Protein AF-F6SEX1-F1 (afdb_monomer)

Radius of gyration: 30.94 Å; Cα contacts (8 Å, |Δi|>4): 159; chains: 1; bounding box: 51×68×97 Å

InterPro domains:
  IPR000727 Target SNARE coiled-coil homology domain [PS50192] (192-226)
  IPR006011 Syntaxin, N-terminal domain [PF00804] (28-180)
  IPR006011 Syntaxin, N-terminal domain [SM00503] (25-146)
  IPR006011 Syntaxin, N-terminal domain [cd00179] (30-181)
  IPR010989 SNARE [SSF47661] (28-226)
  IPR045242 Syntaxin [PTHR19957] (27-227)

pLDDT: mean 70.26, std 25.17, range [27.08, 98.56]

Foldseek 3Di:
DDDPVVVVVVVVVPDDDPPPPPPPVVPDDCPVVVVLLVLLVVLLVVLLVLLVVLLVLLVQQLVDLDHDVVSVVVNVVSLVSNLVSLVVSLVSLVVLVVVLVVCVVVVPPDPVSVVSVVSSLVSLVSSVVSLVSSLVSLVVSLVSLLVLLQVLCVQQVHHADSVRSVVVLVVVDLCSSVPPGDPPDPSNVSSSVSNSVSSVVNVVSVVSSVSSVVVVVVSVVVNVVPPPDDDPPDDDDDDDDDDDDDDDDDPDDFDFDQDQDQDFDFDDDPDDDPDPDGDGDGDGDGDGDGDDPDDDDDPDDDDDDDDDDDDDDDDDDDDDDDDD

Nearest PDB structures (foldseek):
  4jeu-assembly1_B  TM=9.647E-01  e=6.524E-24  Rattus norvegicus
  7udc-assembly1_B  TM=7.011E-01  e=2.549E-15  Rattus norvegicus
  7udb-assembly1_B  TM=7.036E-01  e=9.695E-15  Rattus norvegicus
  1ez3-assembly1_A  TM=9.743E-01  e=1.008E-10  Rattus norvegicus
  1s94-assembly2_B  TM=9.774E-01  e=2.005E-08  Doryteuthis pealeii

Structure (mmCIF, N/CA/C/O backbone):
data_AF-F6SEX1-F1
#
_entry.id   AF-F6SEX1-F1
#
loop_
_atom_site.group_PDB
_atom_site.id
_atom_site.type_symbol
_atom_site.label_atom_id
_atom_site.label_alt_id
_atom_site.label_comp_id
_atom_site.label_asym_id
_atom_site.label_entity_id
_atom_site.label_seq_id
_atom_site.pdbx_PDB_ins_code
_atom_site.Cartn_x
_atom_site.Cartn_y
_atom_site.Cartn_z
_atom_site.occupancy
_atom_site.B_iso_or_equiv
_atom_site.auth_seq_id
_atom_site.auth_comp_id
_atom_site.auth_asym_id
_atom_site.auth_atom_id
_atom_site.pdbx_PDB_model_num
ATOM 1 N N . MET A 1 1 ? -9.054 -4.616 -41.293 1.00 51.50 1 MET A N 1
ATOM 2 C CA . MET A 1 1 ? -8.180 -4.593 -42.489 1.00 51.50 1 MET A CA 1
ATOM 3 C C . MET A 1 1 ? -8.047 -6.015 -43.004 1.00 51.50 1 MET A C 1
ATOM 5 O O . MET A 1 1 ? -7.886 -6.904 -42.180 1.00 51.50 1 MET A O 1
ATOM 9 N N . LYS A 1 2 ? -8.187 -6.243 -44.315 1.00 66.00 2 LYS A N 1
ATOM 10 C CA . LYS A 1 2 ? -7.905 -7.549 -44.935 1.00 66.00 2 LYS A CA 1
ATOM 11 C C . LYS A 1 2 ? -6.395 -7.681 -45.141 1.00 66.00 2 LYS A C 1
ATOM 13 O O . LYS A 1 2 ? -5.757 -6.703 -45.523 1.00 66.00 2 LYS A O 1
ATOM 18 N N . ASP A 1 3 ? -5.861 -8.861 -44.854 1.00 74.38 3 ASP A N 1
ATOM 19 C CA . ASP A 1 3 ? -4.447 -9.190 -45.015 1.00 74.38 3 ASP A CA 1
ATOM 20 C C . ASP A 1 3 ? -4.069 -9.209 -46.508 1.00 74.38 3 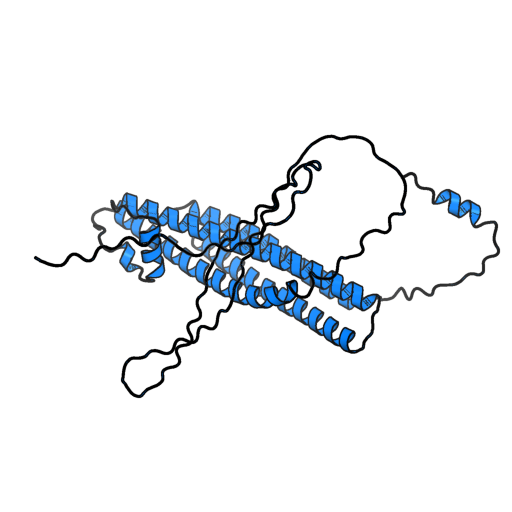ASP A C 1
ATOM 22 O O . ASP A 1 3 ? -4.679 -9.930 -47.295 1.00 74.38 3 ASP A O 1
ATOM 26 N N . ARG A 1 4 ? -3.101 -8.368 -46.897 1.00 80.69 4 ARG A N 1
ATOM 27 C CA . ARG A 1 4 ? -2.572 -8.235 -48.269 1.00 80.69 4 ARG A CA 1
ATOM 28 C C . ARG A 1 4 ? -1.142 -8.773 -48.391 1.00 80.69 4 ARG A C 1
ATOM 30 O O . ARG A 1 4 ? -0.489 -8.554 -49.407 1.00 80.69 4 ARG A O 1
ATOM 37 N N . THR A 1 5 ? -0.640 -9.488 -47.381 1.00 80.44 5 THR A N 1
ATOM 38 C CA . THR A 1 5 ? 0.712 -10.079 -47.409 1.00 80.44 5 THR A CA 1
ATOM 39 C C . THR A 1 5 ? 0.927 -11.028 -48.588 1.00 80.44 5 THR A C 1
ATOM 41 O O . THR A 1 5 ? 2.051 -11.164 -49.064 1.00 80.44 5 THR A O 1
ATOM 44 N N . GLN A 1 6 ? -0.136 -11.644 -49.108 1.00 73.19 6 GLN A N 1
ATOM 45 C CA . GLN A 1 6 ? -0.056 -12.530 -50.267 1.00 73.19 6 GLN A CA 1
ATOM 46 C C . GLN A 1 6 ? 0.232 -11.779 -51.579 1.00 73.19 6 GLN A C 1
ATOM 48 O O . GLN A 1 6 ? 0.986 -12.288 -52.403 1.00 73.19 6 GLN A O 1
ATOM 53 N N . GLU A 1 7 ? -0.280 -10.553 -51.739 1.00 75.25 7 GLU A N 1
ATOM 54 C CA . GLU A 1 7 ? -0.038 -9.715 -52.927 1.00 75.25 7 GLU A CA 1
ATOM 55 C C . GLU A 1 7 ? 1.427 -9.250 -53.008 1.00 75.25 7 GLU A C 1
ATOM 57 O O . GLU A 1 7 ? 1.994 -9.143 -54.095 1.00 75.25 7 GLU A O 1
ATOM 62 N N . LEU A 1 8 ? 2.069 -9.042 -51.852 1.00 70.00 8 LEU A N 1
ATOM 63 C CA . LEU A 1 8 ? 3.488 -8.684 -51.759 1.00 70.00 8 LEU A CA 1
ATOM 64 C C . LEU A 1 8 ? 4.418 -9.847 -52.124 1.00 70.00 8 LEU A C 1
ATOM 66 O O . LEU A 1 8 ? 5.510 -9.613 -52.627 1.00 70.00 8 LEU A O 1
ATOM 70 N N . ARG A 1 9 ? 3.997 -11.099 -51.897 1.00 68.12 9 ARG A N 1
ATOM 71 C CA . ARG A 1 9 ? 4.788 -12.280 -52.286 1.00 68.12 9 ARG A CA 1
ATOM 72 C C . ARG A 1 9 ? 4.788 -12.476 -53.795 1.00 68.12 9 ARG A C 1
ATOM 74 O O . ARG A 1 9 ? 5.838 -12.716 -54.367 1.00 68.12 9 ARG A O 1
ATOM 81 N N . THR A 1 10 ? 3.635 -12.302 -54.436 1.00 65.25 10 THR A N 1
ATOM 82 C CA . THR A 1 10 ? 3.508 -12.424 -55.896 1.00 65.25 10 THR A CA 1
ATOM 83 C C . THR A 1 10 ? 4.246 -11.334 -56.671 1.00 65.25 10 THR A C 1
ATOM 85 O O . THR A 1 10 ? 4.601 -11.559 -57.818 1.00 65.25 10 THR A O 1
ATOM 88 N N . ALA A 1 11 ? 4.487 -10.169 -56.061 1.00 61.81 11 ALA A N 1
ATOM 89 C CA . ALA A 1 11 ? 5.270 -9.093 -56.670 1.00 61.81 11 ALA A CA 1
ATOM 90 C C . ALA A 1 11 ? 6.792 -9.263 -56.492 1.00 61.81 11 ALA A C 1
ATOM 92 O O . ALA A 1 11 ? 7.555 -8.566 -57.150 1.00 61.81 11 ALA A O 1
ATOM 93 N N . LYS A 1 12 ? 7.239 -10.163 -55.601 1.00 57.56 12 LYS A N 1
ATOM 94 C CA . LYS A 1 12 ? 8.665 -10.375 -55.313 1.00 57.56 12 LYS A CA 1
ATOM 95 C C . LYS A 1 12 ? 9.349 -11.320 -56.310 1.00 57.56 12 LYS A C 1
ATOM 97 O O . LYS A 1 12 ? 10.554 -11.245 -56.473 1.00 57.56 12 LYS A O 1
ATOM 102 N N . ASP A 1 13 ? 8.585 -12.140 -57.032 1.00 56.00 13 ASP A N 1
ATOM 103 C CA . ASP A 1 13 ? 9.121 -13.058 -58.052 1.00 56.00 13 ASP A CA 1
ATOM 104 C C . ASP A 1 13 ? 9.552 -12.348 -59.361 1.00 56.00 13 ASP A C 1
ATOM 106 O O . ASP A 1 13 ? 9.906 -13.020 -60.330 1.00 56.00 13 ASP A O 1
ATOM 110 N N . SER A 1 14 ? 9.498 -11.007 -59.432 1.00 57.53 14 SER A N 1
ATOM 111 C CA . SER A 1 14 ? 9.748 -10.236 -60.664 1.00 57.53 14 SER A CA 1
ATOM 112 C C . SER A 1 14 ? 10.893 -9.216 -60.626 1.00 57.53 14 SER A C 1
ATOM 114 O O . SER A 1 14 ? 11.144 -8.618 -61.667 1.00 57.53 14 SER A O 1
ATOM 116 N N . ASP A 1 15 ? 11.601 -9.035 -59.508 1.00 55.66 15 ASP A N 1
ATOM 117 C CA . ASP A 1 15 ? 12.750 -8.118 -59.427 1.00 55.66 15 ASP A CA 1
ATOM 118 C C . ASP A 1 15 ? 13.997 -8.861 -58.919 1.00 55.66 15 ASP A C 1
ATOM 120 O O . ASP A 1 15 ? 13.938 -9.543 -57.899 1.00 55.66 15 ASP A O 1
ATOM 124 N N . ASP A 1 16 ? 15.107 -8.736 -59.656 1.00 56.38 16 ASP A N 1
ATOM 125 C CA . ASP A 1 16 ? 16.427 -9.294 -59.337 1.00 56.38 16 ASP A CA 1
ATOM 126 C C . ASP A 1 16 ? 16.833 -8.992 -57.877 1.00 56.38 16 ASP A C 1
ATOM 128 O O . ASP A 1 16 ? 16.974 -7.836 -57.469 1.00 56.38 16 ASP A O 1
ATOM 132 N N . ASP A 1 17 ? 17.013 -10.058 -57.090 1.00 52.75 17 ASP A N 1
ATOM 133 C CA . ASP A 1 17 ? 17.389 -10.026 -55.676 1.00 52.75 17 ASP A CA 1
ATOM 134 C C . ASP A 1 17 ? 18.849 -9.551 -55.492 1.00 52.75 17 ASP A C 1
ATOM 136 O O . ASP A 1 17 ? 19.787 -10.350 -55.509 1.00 52.75 17 ASP A O 1
ATOM 140 N N . ASP A 1 18 ? 19.057 -8.264 -55.203 1.00 54.84 18 ASP A N 1
ATOM 141 C CA . ASP A 1 18 ? 20.169 -7.864 -54.334 1.00 54.84 18 ASP A CA 1
ATOM 142 C C . ASP A 1 18 ? 19.779 -8.241 -52.895 1.00 54.84 18 ASP A C 1
ATOM 144 O O . ASP A 1 18 ? 19.102 -7.498 -52.175 1.00 54.84 18 ASP A O 1
ATOM 148 N N . GLU A 1 19 ? 20.166 -9.451 -52.484 1.00 50.56 19 GLU A N 1
ATOM 149 C CA . GLU A 1 19 ? 20.011 -9.959 -51.122 1.00 50.56 19 GLU A CA 1
ATOM 150 C C . GLU A 1 19 ? 20.847 -9.106 -50.152 1.00 50.56 19 GLU A C 1
ATOM 152 O O . GLU A 1 19 ? 21.986 -9.418 -49.806 1.00 50.56 19 GLU A O 1
ATOM 157 N N . VAL A 1 20 ? 20.278 -7.993 -49.685 1.00 55.84 20 VAL A N 1
ATOM 158 C CA . VAL A 1 20 ? 20.816 -7.257 -48.540 1.00 55.84 20 VAL A CA 1
ATOM 159 C C . VAL A 1 20 ? 20.537 -8.097 -47.298 1.00 55.84 20 VAL A C 1
ATOM 161 O O . VAL A 1 20 ? 19.504 -7.960 -46.639 1.00 55.84 20 VAL A O 1
ATOM 164 N N . THR A 1 21 ? 21.464 -8.996 -46.974 1.00 46.78 21 THR A N 1
ATOM 165 C CA . THR A 1 21 ? 21.476 -9.708 -45.699 1.00 46.78 21 THR A CA 1
ATOM 166 C C . THR A 1 21 ? 21.671 -8.690 -44.580 1.00 46.78 21 THR A C 1
ATOM 168 O O . THR A 1 21 ? 22.793 -8.305 -44.248 1.00 46.78 21 THR A O 1
ATOM 171 N N . VAL A 1 22 ? 20.570 -8.235 -43.980 1.00 53.84 22 VAL A N 1
ATOM 172 C CA . VAL A 1 22 ? 20.617 -7.606 -42.662 1.00 53.84 22 VAL A CA 1
ATOM 173 C C . VAL A 1 22 ? 21.039 -8.711 -41.706 1.00 53.84 22 VAL A C 1
ATOM 175 O O . VAL A 1 22 ? 20.236 -9.577 -41.357 1.00 53.84 22 VAL A O 1
ATOM 178 N N . THR A 1 23 ? 22.311 -8.713 -41.315 1.00 46.72 23 THR A N 1
ATOM 179 C CA . THR A 1 23 ? 22.804 -9.512 -40.196 1.00 46.72 23 THR A CA 1
ATOM 180 C C . THR A 1 23 ? 22.120 -8.984 -38.943 1.00 46.72 23 THR A C 1
ATOM 182 O O . THR A 1 23 ? 22.618 -8.098 -38.252 1.00 46.72 23 THR A O 1
ATOM 185 N N . VAL A 1 24 ? 20.906 -9.467 -38.689 1.00 54.94 24 VAL A N 1
ATOM 186 C CA . VAL A 1 24 ? 20.291 -9.358 -37.378 1.00 54.94 24 VAL A CA 1
ATOM 187 C C . VAL A 1 24 ? 21.159 -10.246 -36.503 1.00 54.94 24 VAL A C 1
ATOM 189 O O . VAL A 1 24 ? 20.995 -11.464 -36.522 1.00 54.94 24 VAL A O 1
ATOM 192 N N . ASP A 1 25 ? 22.124 -9.649 -35.804 1.00 50.91 25 ASP A N 1
ATOM 193 C CA . ASP A 1 25 ? 22.802 -10.285 -34.678 1.00 50.91 25 ASP A CA 1
ATOM 194 C C . ASP A 1 25 ? 21.716 -10.628 -33.654 1.00 50.91 25 ASP A C 1
ATOM 196 O O . ASP A 1 25 ? 21.318 -9.837 -32.801 1.00 50.91 25 ASP A O 1
ATOM 200 N N . ARG A 1 26 ? 21.124 -11.807 -33.847 1.00 53.47 26 ARG A N 1
ATOM 201 C CA . ARG A 1 26 ? 19.940 -12.303 -33.145 1.00 53.47 26 ARG A CA 1
ATOM 202 C C . ARG A 1 26 ? 20.301 -12.924 -31.800 1.00 53.47 26 ARG A C 1
ATOM 204 O O . ARG A 1 26 ? 19.439 -13.479 -31.129 1.00 53.47 26 ARG A O 1
ATOM 211 N N . GLU A 1 27 ? 21.561 -12.825 -31.398 1.00 54.19 27 GLU A N 1
ATOM 212 C CA . GLU A 1 27 ? 22.018 -13.232 -30.083 1.00 54.19 27 GLU A CA 1
ATOM 213 C C . GLU A 1 27 ? 22.268 -11.975 -29.239 1.00 54.19 27 GLU A C 1
ATOM 215 O O . GLU A 1 27 ? 23.367 -11.430 -29.194 1.00 54.19 27 GLU A O 1
ATOM 220 N N . ARG A 1 28 ? 21.214 -11.591 -28.502 1.00 70.38 28 ARG A N 1
ATOM 221 C CA . ARG A 1 28 ? 21.211 -10.747 -27.290 1.00 70.38 28 ARG A CA 1
ATOM 222 C C . ARG A 1 28 ? 21.108 -9.227 -27.444 1.00 70.38 28 ARG A C 1
ATOM 224 O O . ARG A 1 28 ? 21.809 -8.474 -26.766 1.00 70.38 28 ARG A O 1
ATOM 231 N N . PHE A 1 29 ? 20.183 -8.741 -28.271 1.00 80.38 29 PHE A N 1
ATOM 232 C CA . PHE A 1 29 ? 19.805 -7.324 -28.224 1.00 80.38 29 PHE A CA 1
ATOM 233 C C . PHE A 1 29 ? 19.084 -6.999 -26.902 1.00 80.38 29 PHE A C 1
ATOM 235 O O . PHE A 1 29 ? 17.919 -7.342 -26.728 1.00 80.38 29 PHE A O 1
ATOM 242 N N . MET A 1 30 ? 19.770 -6.288 -25.999 1.00 83.06 30 MET A N 1
ATOM 243 C CA . MET A 1 30 ? 19.233 -5.786 -24.722 1.00 83.06 30 MET A CA 1
ATOM 244 C C . MET A 1 30 ? 18.746 -6.854 -23.722 1.00 83.06 30 MET A C 1
ATOM 246 O O . MET A 1 30 ? 18.022 -6.509 -22.790 1.00 83.06 30 MET A O 1
ATOM 250 N N . ASP A 1 31 ? 19.149 -8.119 -23.856 1.00 90.81 31 ASP A N 1
ATOM 251 C CA . ASP A 1 31 ? 18.643 -9.218 -23.013 1.00 90.81 31 ASP A CA 1
ATOM 252 C C . ASP A 1 31 ? 18.767 -8.939 -21.508 1.00 90.81 31 ASP A C 1
ATOM 254 O O . ASP A 1 31 ? 17.789 -9.076 -20.782 1.00 90.81 31 ASP A O 1
ATOM 258 N N . GLU A 1 32 ? 19.929 -8.464 -21.046 1.00 90.88 32 GLU A N 1
ATOM 259 C CA . GLU A 1 32 ? 20.152 -8.130 -19.629 1.00 90.88 32 GLU A CA 1
ATOM 260 C C . GLU A 1 32 ? 19.204 -7.022 -19.144 1.00 90.88 32 GLU A C 1
ATOM 262 O O . GLU A 1 32 ? 18.671 -7.069 -18.036 1.00 90.88 32 GLU A O 1
ATOM 267 N N . PHE A 1 33 ? 18.941 -6.027 -19.992 1.00 92.50 33 PHE A N 1
ATOM 268 C CA . PHE A 1 33 ? 18.000 -4.963 -19.665 1.00 92.50 33 PHE A CA 1
ATOM 269 C C . PHE A 1 33 ? 16.558 -5.482 -19.621 1.00 92.50 33 PHE A C 1
ATOM 271 O O . PHE A 1 33 ? 15.797 -5.115 -18.726 1.00 92.50 33 PHE A O 1
ATOM 278 N N . PHE A 1 34 ? 16.166 -6.342 -20.563 1.00 94.69 34 PHE A N 1
ATOM 279 C CA . PHE A 1 34 ? 14.833 -6.939 -20.555 1.00 94.69 34 PHE A CA 1
ATOM 280 C C . PHE A 1 34 ? 14.631 -7.887 -19.372 1.00 94.69 34 PHE A C 1
ATOM 282 O O . PHE A 1 34 ? 13.548 -7.891 -18.794 1.00 94.69 34 PHE A O 1
ATOM 289 N N . GLU A 1 35 ? 15.667 -8.607 -18.945 1.00 95.81 35 GLU A N 1
ATOM 290 C CA . GLU A 1 35 ? 15.638 -9.409 -17.721 1.00 95.81 35 GLU A CA 1
ATOM 291 C C . GLU A 1 35 ? 15.389 -8.529 -16.485 1.00 95.81 35 GLU A C 1
ATOM 293 O O . GLU A 1 35 ? 14.501 -8.825 -15.686 1.00 95.81 35 GLU A O 1
ATOM 298 N N . GLN A 1 36 ? 16.070 -7.380 -16.375 1.00 96.25 36 GLN A N 1
ATOM 299 C CA . GLN A 1 36 ? 15.803 -6.401 -15.313 1.00 96.25 36 GLN A CA 1
ATOM 300 C C . GLN A 1 36 ? 14.369 -5.853 -15.363 1.00 96.25 36 GLN A C 1
ATOM 302 O O . GLN A 1 36 ? 13.735 -5.690 -14.319 1.00 96.25 36 GLN A O 1
ATOM 307 N N . VAL A 1 37 ? 13.846 -5.563 -16.559 1.00 96.38 37 VAL A N 1
ATOM 308 C CA . VAL A 1 37 ? 12.467 -5.084 -16.751 1.00 96.38 37 VAL A CA 1
ATOM 309 C C . VAL A 1 37 ? 11.452 -6.130 -16.291 1.00 96.38 37 VAL A C 1
ATOM 311 O O . VAL A 1 37 ? 10.530 -5.783 -15.553 1.00 96.38 37 VAL A O 1
ATOM 314 N N . GLU A 1 38 ? 11.614 -7.391 -16.689 1.00 97.06 38 GLU A N 1
ATOM 315 C CA . GLU A 1 38 ? 10.713 -8.478 -16.290 1.00 97.06 38 GLU A CA 1
ATOM 316 C C . GLU A 1 38 ? 10.794 -8.772 -14.790 1.00 97.06 38 GLU A C 1
ATOM 318 O O . GLU A 1 38 ? 9.769 -8.979 -14.142 1.00 97.06 38 GLU A O 1
ATOM 323 N N . GLU A 1 39 ? 11.981 -8.683 -14.192 1.00 97.69 39 GLU A N 1
ATOM 324 C CA . GLU A 1 39 ? 12.136 -8.819 -12.745 1.00 97.69 39 GLU A CA 1
ATOM 325 C C . GLU A 1 39 ? 11.394 -7.705 -11.984 1.00 97.69 39 GLU A C 1
ATOM 327 O O . GLU A 1 39 ? 10.678 -7.975 -11.016 1.00 97.69 39 GLU A O 1
ATOM 332 N N . ILE A 1 40 ? 11.497 -6.448 -12.442 1.00 98.06 40 ILE A N 1
ATOM 333 C CA . ILE A 1 40 ? 10.744 -5.328 -11.856 1.00 98.06 40 ILE A CA 1
ATOM 334 C C . ILE A 1 40 ? 9.236 -5.549 -12.015 1.00 98.06 40 ILE A C 1
ATOM 336 O O . ILE A 1 40 ? 8.493 -5.324 -11.059 1.00 98.06 40 ILE A O 1
ATOM 340 N N . ARG A 1 41 ? 8.772 -6.003 -13.188 1.00 98.31 41 ARG A N 1
ATOM 341 C CA . ARG A 1 41 ? 7.352 -6.326 -13.418 1.00 98.31 41 ARG A CA 1
ATOM 342 C C . ARG A 1 41 ? 6.863 -7.383 -12.440 1.00 98.31 41 ARG A C 1
ATOM 344 O O . ARG A 1 41 ? 5.860 -7.145 -11.773 1.00 98.31 41 ARG A O 1
ATOM 351 N N . GLY A 1 42 ? 7.612 -8.475 -12.287 1.00 98.44 42 GLY A N 1
ATOM 352 C CA . GLY A 1 42 ? 7.289 -9.542 -11.344 1.00 98.44 42 GLY A CA 1
ATOM 353 C C . GLY A 1 42 ? 7.204 -9.047 -9.899 1.00 98.44 42 GLY A C 1
ATOM 354 O O . GLY A 1 42 ? 6.291 -9.424 -9.168 1.00 98.44 42 GLY A O 1
ATOM 355 N N . PHE A 1 43 ? 8.097 -8.146 -9.481 1.00 98.50 43 PHE A N 1
ATOM 356 C CA . PHE A 1 43 ? 8.006 -7.527 -8.157 1.00 98.50 43 PHE A CA 1
ATOM 357 C C . PHE A 1 43 ? 6.787 -6.614 -7.997 1.00 98.50 43 PHE A C 1
ATOM 359 O O . PHE A 1 43 ? 6.151 -6.656 -6.946 1.00 98.50 43 PHE A O 1
ATOM 366 N N . ILE A 1 44 ? 6.432 -5.815 -9.008 1.00 98.19 44 ILE A N 1
ATOM 367 C CA . ILE A 1 44 ? 5.226 -4.969 -8.971 1.00 98.19 44 ILE A CA 1
ATOM 368 C C . ILE A 1 44 ? 3.965 -5.837 -8.885 1.00 98.19 44 ILE A C 1
ATOM 370 O O . ILE A 1 44 ? 3.094 -5.566 -8.059 1.00 98.19 44 ILE A O 1
ATOM 374 N N . ASP A 1 45 ? 3.888 -6.902 -9.683 1.00 98.56 45 ASP A N 1
ATOM 375 C CA . ASP A 1 45 ? 2.760 -7.837 -9.660 1.00 98.56 45 ASP A CA 1
ATOM 376 C C . ASP A 1 45 ? 2.659 -8.545 -8.302 1.00 98.56 45 ASP A C 1
ATOM 378 O O . ASP A 1 45 ? 1.566 -8.676 -7.751 1.00 98.56 45 ASP A O 1
ATOM 382 N N . LYS A 1 46 ? 3.801 -8.901 -7.695 1.00 98.38 46 LYS A N 1
ATOM 383 C CA . LYS A 1 46 ? 3.829 -9.472 -6.344 1.00 98.38 46 LYS A CA 1
ATOM 384 C C . LYS A 1 46 ? 3.327 -8.497 -5.279 1.00 98.38 46 LYS A C 1
ATOM 386 O O . LYS A 1 46 ? 2.618 -8.911 -4.364 1.00 98.38 46 LYS A O 1
ATOM 391 N N . ILE A 1 47 ? 3.671 -7.211 -5.382 1.00 97.94 47 ILE A N 1
ATOM 392 C CA . ILE A 1 47 ? 3.121 -6.187 -4.482 1.00 97.94 47 ILE A CA 1
ATOM 393 C C . ILE A 1 47 ? 1.606 -6.111 -4.669 1.00 97.94 47 ILE A C 1
ATOM 395 O O . ILE A 1 47 ? 0.888 -6.153 -3.678 1.00 97.94 47 ILE A O 1
ATOM 399 N N . SER A 1 48 ? 1.120 -6.062 -5.912 1.00 98.25 48 SER A N 1
ATOM 400 C CA . SER A 1 48 ? -0.316 -6.009 -6.204 1.00 98.25 48 SER A CA 1
ATOM 401 C C . SER A 1 48 ? -1.079 -7.195 -5.603 1.00 98.25 48 SER A C 1
ATOM 403 O O . SER A 1 48 ? -2.134 -6.997 -5.011 1.00 98.25 48 SER A O 1
ATOM 405 N N . GLU A 1 49 ? -0.543 -8.413 -5.705 1.00 98.50 49 GLU A N 1
ATOM 406 C CA . GLU A 1 49 ? -1.123 -9.604 -5.068 1.00 98.50 49 GLU A CA 1
ATOM 407 C C . GLU A 1 49 ? -1.161 -9.463 -3.538 1.00 98.50 49 GLU A C 1
ATOM 409 O O . GLU A 1 49 ? -2.197 -9.684 -2.911 1.00 98.50 49 GLU A O 1
ATOM 414 N N . ASN A 1 50 ? -0.051 -9.040 -2.930 1.00 98.00 50 ASN A N 1
ATOM 415 C CA . ASN A 1 50 ? 0.017 -8.856 -1.483 1.00 98.00 50 ASN A CA 1
ATOM 416 C C . ASN A 1 50 ? -0.959 -7.770 -0.992 1.00 98.00 50 ASN A C 1
ATOM 418 O O . ASN A 1 50 ? -1.511 -7.910 0.096 1.00 98.00 50 ASN A O 1
ATOM 422 N N . VAL A 1 51 ? -1.201 -6.708 -1.771 1.00 97.56 51 VAL A N 1
ATOM 423 C CA . VAL A 1 51 ? -2.189 -5.659 -1.447 1.00 97.56 51 VAL A CA 1
ATOM 424 C C . VAL A 1 51 ? -3.604 -6.238 -1.376 1.00 97.56 51 VAL A C 1
ATOM 426 O O . VAL A 1 51 ? -4.346 -5.931 -0.441 1.00 97.56 51 VAL A O 1
ATOM 429 N N . GLU A 1 52 ? -3.974 -7.121 -2.304 1.00 98.06 52 GLU A N 1
ATOM 430 C CA . GLU A 1 52 ? -5.271 -7.806 -2.262 1.00 98.06 52 GLU A CA 1
ATOM 431 C C . GLU A 1 52 ? -5.399 -8.732 -1.043 1.00 98.06 52 GLU A C 1
ATOM 433 O O . GLU A 1 52 ? -6.445 -8.775 -0.387 1.00 98.06 52 GLU A O 1
ATOM 438 N N . GLU A 1 53 ? -4.322 -9.418 -0.661 1.00 98.00 53 GLU A N 1
ATOM 439 C CA . GLU A 1 53 ? -4.321 -10.234 0.555 1.00 98.00 53 GLU A CA 1
ATOM 440 C C . GLU A 1 53 ? -4.398 -9.380 1.829 1.00 98.00 53 GLU A C 1
ATOM 442 O O . GLU A 1 53 ? -5.138 -9.725 2.754 1.00 98.00 53 GLU A O 1
ATOM 447 N N . VAL A 1 54 ? -3.761 -8.207 1.859 1.00 97.19 54 VAL A N 1
ATOM 448 C CA . VAL A 1 54 ? -3.930 -7.221 2.939 1.00 97.19 54 VAL A CA 1
ATOM 449 C C . VAL A 1 54 ? -5.400 -6.802 3.071 1.00 97.19 54 VAL A C 1
ATOM 451 O O . VAL A 1 54 ? -5.940 -6.825 4.182 1.00 97.19 54 VAL A O 1
ATOM 454 N N . LYS A 1 55 ? -6.106 -6.519 1.962 1.00 96.81 55 LYS A N 1
ATOM 455 C CA . LYS A 1 55 ? -7.556 -6.217 1.982 1.00 96.81 55 LYS A CA 1
ATOM 456 C C . LYS A 1 55 ? -8.368 -7.352 2.615 1.00 96.81 55 LYS A C 1
ATOM 458 O O . LYS A 1 55 ? -9.285 -7.093 3.409 1.00 96.81 55 LYS A O 1
ATOM 463 N N . ARG A 1 56 ? -8.035 -8.609 2.297 1.00 96.56 56 ARG A N 1
ATOM 464 C CA . ARG A 1 56 ? -8.682 -9.788 2.895 1.00 96.56 56 ARG A CA 1
ATOM 465 C C . ARG A 1 56 ? -8.428 -9.882 4.395 1.00 96.56 56 ARG A C 1
ATOM 467 O O . ARG A 1 56 ? -9.392 -10.020 5.150 1.00 96.56 56 ARG A O 1
ATOM 474 N N . LYS A 1 57 ? -7.173 -9.760 4.838 1.00 95.56 57 LYS A N 1
ATOM 475 C CA . LYS A 1 57 ? -6.808 -9.838 6.264 1.00 95.56 57 LYS A CA 1
ATOM 476 C C . LYS A 1 57 ? -7.444 -8.716 7.074 1.00 95.56 57 LYS A C 1
ATOM 478 O O . LYS A 1 57 ? -8.067 -8.991 8.092 1.00 95.56 57 LYS A O 1
ATOM 483 N N . HIS A 1 58 ? -7.417 -7.482 6.576 1.00 95.12 58 HIS A N 1
ATOM 484 C CA . HIS A 1 58 ? -8.137 -6.358 7.177 1.00 95.12 58 HIS A CA 1
ATOM 485 C C . HIS A 1 58 ? -9.629 -6.640 7.371 1.00 95.12 58 HIS A C 1
ATOM 487 O O . HIS A 1 58 ? -10.203 -6.359 8.424 1.00 95.12 58 HIS A O 1
ATOM 493 N N . SER A 1 59 ? -10.274 -7.221 6.361 1.00 94.94 59 SER A N 1
ATOM 494 C CA . SER A 1 59 ? -11.697 -7.552 6.438 1.00 94.94 59 SER A CA 1
ATOM 495 C C . SER A 1 59 ? -11.975 -8.657 7.463 1.00 94.94 59 SER A C 1
ATOM 497 O O . SER A 1 59 ? -12.931 -8.539 8.228 1.00 94.94 59 SER A O 1
ATOM 499 N N . ALA A 1 60 ? -11.121 -9.684 7.535 1.00 94.56 60 ALA A N 1
ATOM 500 C CA . ALA A 1 60 ? -11.216 -10.745 8.539 1.00 94.56 60 ALA A CA 1
ATOM 501 C C . ALA A 1 60 ? -11.020 -10.206 9.967 1.00 94.56 60 ALA A C 1
ATOM 503 O O . ALA A 1 60 ? -11.816 -10.500 10.858 1.00 94.56 60 ALA A O 1
ATOM 504 N N . ILE A 1 61 ? -10.022 -9.344 10.164 1.00 93.81 61 ILE A N 1
ATOM 505 C CA . ILE A 1 61 ? -9.700 -8.736 11.457 1.00 93.81 61 ILE A CA 1
ATOM 506 C C . ILE A 1 61 ? -10.859 -7.869 11.979 1.00 93.81 61 ILE A C 1
ATOM 508 O O . ILE A 1 61 ? -11.154 -7.884 13.174 1.00 93.81 61 ILE A O 1
ATOM 512 N N . LEU A 1 62 ? -11.560 -7.149 11.096 1.00 92.38 62 LEU A N 1
ATOM 513 C CA . LEU A 1 62 ? -12.733 -6.340 11.452 1.00 92.38 62 LEU A CA 1
ATOM 514 C C . LEU A 1 62 ? -14.027 -7.146 11.615 1.00 92.38 62 LEU A C 1
ATOM 516 O O . LEU A 1 62 ? -15.011 -6.595 12.119 1.00 92.38 62 LEU A O 1
ATOM 520 N N . ALA A 1 63 ? -14.069 -8.405 11.173 1.00 92.06 63 ALA A N 1
ATOM 521 C CA . ALA A 1 63 ? -15.254 -9.254 11.282 1.00 92.06 63 ALA A CA 1
ATOM 522 C C . ALA A 1 63 ? -15.454 -9.813 12.701 1.00 92.06 63 ALA A C 1
ATOM 524 O O . ALA A 1 63 ? -16.583 -10.137 13.072 1.00 92.06 63 ALA A O 1
ATOM 525 N N . ALA A 1 64 ? -14.388 -9.885 13.503 1.00 87.56 64 ALA A N 1
ATOM 526 C CA . ALA A 1 64 ? -14.421 -10.380 14.875 1.00 87.56 64 ALA A CA 1
ATOM 527 C C . ALA A 1 64 ? -14.042 -9.276 15.884 1.00 87.56 64 ALA A C 1
ATOM 529 O O . ALA A 1 64 ? -13.098 -8.530 15.631 1.00 87.56 64 ALA A O 1
ATOM 530 N N . PRO A 1 65 ? -14.716 -9.178 17.049 1.00 81.12 65 PRO A N 1
ATOM 531 C CA . PRO A 1 65 ? -14.315 -8.273 18.135 1.00 81.12 65 PRO A CA 1
ATOM 532 C C . PRO A 1 65 ? -12.896 -8.554 18.645 1.00 81.12 65 PRO A C 1
ATOM 534 O O . PRO A 1 65 ? -12.120 -7.631 18.860 1.00 81.12 65 PRO A O 1
ATOM 537 N N . ASN A 1 66 ? -12.557 -9.843 18.757 1.00 82.12 66 ASN A N 1
ATOM 538 C CA . ASN A 1 66 ? -11.245 -10.345 19.150 1.00 82.12 66 ASN A CA 1
ATOM 539 C C . ASN A 1 66 ? -10.679 -11.180 17.991 1.00 82.12 66 ASN A C 1
ATOM 541 O O . ASN A 1 66 ? -10.953 -12.381 17.926 1.00 82.12 66 ASN A O 1
ATOM 545 N N . PRO A 1 67 ? -9.982 -10.548 17.036 1.00 85.44 67 PRO A N 1
ATOM 546 C CA . PRO A 1 67 ? -9.369 -11.247 15.913 1.00 85.44 67 PRO A CA 1
ATOM 547 C C . PRO A 1 67 ? -8.250 -12.175 16.394 1.00 85.44 67 PRO A C 1
ATOM 549 O O . PRO A 1 67 ? -7.575 -11.879 17.382 1.00 85.44 67 PRO A O 1
ATOM 552 N N . ASP A 1 68 ? -8.069 -13.301 15.706 1.00 89.19 68 ASP A N 1
ATOM 553 C CA . ASP A 1 68 ? -7.036 -14.275 16.036 1.00 89.19 68 ASP A CA 1
ATOM 554 C C . ASP A 1 68 ? -5.635 -13.715 15.769 1.00 89.19 68 ASP A C 1
ATOM 556 O O . ASP A 1 68 ? -5.393 -13.013 14.784 1.00 89.19 68 ASP A O 1
ATOM 560 N N . GLU A 1 69 ? -4.696 -14.051 16.653 1.00 91.06 69 GLU A N 1
ATOM 561 C CA . GLU A 1 69 ? -3.343 -13.495 16.587 1.00 91.06 69 GLU A CA 1
ATOM 562 C C . GLU A 1 69 ? -2.586 -13.956 15.344 1.00 91.06 69 GLU A C 1
ATOM 564 O O . GLU A 1 69 ? -1.823 -13.191 14.766 1.00 91.06 69 GLU A O 1
ATOM 569 N N . LYS A 1 70 ? -2.911 -15.152 14.847 1.00 93.50 70 LYS A N 1
ATOM 570 C CA . LYS A 1 70 ? -2.366 -15.678 13.598 1.00 93.50 70 LYS A CA 1
ATOM 571 C C . LYS A 1 70 ? -2.697 -14.773 12.405 1.00 93.50 70 LYS A C 1
ATOM 573 O O . LYS A 1 70 ? -1.812 -14.444 11.626 1.00 93.50 70 LYS A O 1
ATOM 578 N N . THR A 1 71 ? -3.946 -14.328 12.266 1.00 93.25 71 THR A N 1
ATOM 579 C CA . THR A 1 71 ? -4.340 -13.417 11.178 1.00 93.25 71 THR A CA 1
ATOM 580 C C . THR A 1 71 ? -3.636 -12.060 11.290 1.00 93.25 71 THR A C 1
ATOM 582 O O . THR A 1 71 ? -3.324 -11.453 10.264 1.00 93.25 71 THR A O 1
ATOM 585 N N . LYS A 1 72 ? -3.346 -11.583 12.510 1.00 91.62 72 LYS A N 1
ATOM 586 C CA . LYS A 1 72 ? -2.552 -10.358 12.710 1.00 91.62 72 LYS A CA 1
ATOM 587 C C . LYS A 1 72 ? -1.089 -10.549 12.316 1.00 91.62 72 LYS A C 1
ATOM 589 O O . LYS A 1 72 ? -0.544 -9.689 11.634 1.00 91.62 72 LYS A O 1
ATOM 594 N N . GLU A 1 73 ? -0.477 -11.666 12.703 1.00 94.50 73 GLU A N 1
ATOM 595 C CA . GLU A 1 73 ? 0.894 -12.016 12.313 1.00 94.50 73 GLU A CA 1
ATOM 596 C C . GLU A 1 73 ? 1.026 -12.117 10.785 1.00 94.50 73 GLU A C 1
ATOM 59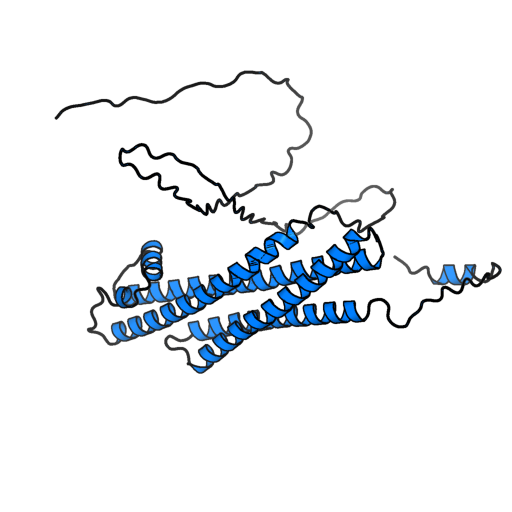8 O O . GLU A 1 73 ? 1.928 -11.520 10.202 1.00 94.50 73 GLU A O 1
ATOM 603 N N . GLU A 1 74 ? 0.076 -12.783 10.120 1.00 95.69 74 GLU A N 1
ATOM 604 C CA . GLU A 1 74 ? 0.032 -12.885 8.655 1.00 95.69 74 GLU A CA 1
ATOM 605 C C . GLU A 1 74 ? -0.122 -11.505 7.981 1.00 95.69 74 GLU A C 1
ATOM 607 O O . GLU A 1 74 ? 0.477 -11.253 6.935 1.00 95.69 74 GLU A O 1
ATOM 612 N N . LEU A 1 75 ? -0.894 -10.580 8.570 1.00 95.06 75 LEU A N 1
ATOM 613 C CA . LEU A 1 75 ? -0.991 -9.200 8.079 1.00 95.06 75 LEU A CA 1
ATOM 614 C C . LEU A 1 75 ? 0.347 -8.456 8.214 1.00 95.06 75 LEU A C 1
ATOM 616 O O . LEU A 1 75 ? 0.766 -7.775 7.278 1.00 95.06 75 LEU A O 1
ATOM 620 N N . GLU A 1 76 ? 1.020 -8.573 9.358 1.00 93.31 76 GLU A N 1
ATOM 621 C CA . GLU A 1 76 ? 2.319 -7.930 9.587 1.00 93.31 76 GLU A CA 1
ATOM 622 C C . GLU A 1 76 ? 3.400 -8.457 8.635 1.00 93.31 76 GLU A C 1
ATOM 624 O O . GLU A 1 76 ? 4.209 -7.677 8.120 1.00 93.31 76 GLU A O 1
ATOM 629 N N . GLU A 1 77 ? 3.386 -9.760 8.342 1.00 96.25 77 GLU A N 1
ATOM 630 C CA . GLU A 1 77 ? 4.262 -10.375 7.346 1.00 96.25 77 GLU A CA 1
ATOM 631 C C . GLU A 1 77 ? 4.006 -9.799 5.945 1.00 96.25 77 GLU A C 1
ATOM 633 O O . GLU A 1 77 ? 4.946 -9.332 5.295 1.00 96.25 77 GLU A O 1
ATOM 638 N N . LEU A 1 78 ? 2.740 -9.715 5.517 1.00 96.81 78 LEU A N 1
ATOM 639 C CA . LEU A 1 78 ? 2.368 -9.115 4.230 1.00 96.81 78 LEU A CA 1
ATOM 640 C C . LEU A 1 78 ? 2.822 -7.652 4.118 1.00 96.81 78 LEU A C 1
ATOM 642 O O . LEU A 1 78 ? 3.386 -7.255 3.095 1.00 96.81 78 LEU A O 1
ATOM 646 N N . MET A 1 79 ? 2.627 -6.848 5.168 1.00 94.25 79 MET A N 1
ATOM 647 C CA . MET A 1 79 ? 3.080 -5.451 5.205 1.00 94.25 79 MET A CA 1
ATOM 648 C C . MET A 1 79 ? 4.610 -5.349 5.095 1.00 94.25 79 MET A C 1
ATOM 650 O O . MET A 1 79 ? 5.137 -4.513 4.352 1.00 94.25 79 MET A O 1
ATOM 654 N N . SER A 1 80 ? 5.334 -6.226 5.796 1.00 94.62 80 SER A N 1
ATOM 655 C CA . SER A 1 80 ? 6.796 -6.325 5.732 1.00 94.62 80 SER A CA 1
ATOM 656 C C . SER A 1 80 ? 7.278 -6.694 4.327 1.00 94.62 80 SER A C 1
ATOM 658 O O . SER A 1 80 ? 8.228 -6.100 3.808 1.00 94.62 80 SER A O 1
ATOM 660 N N . ASP A 1 81 ? 6.604 -7.632 3.670 1.00 96.38 81 ASP A N 1
ATOM 661 C CA . ASP A 1 81 ? 6.973 -8.105 2.341 1.00 96.38 81 ASP A CA 1
ATOM 662 C C . ASP A 1 81 ? 6.651 -7.100 1.237 1.00 96.38 81 ASP A C 1
ATOM 664 O O . ASP A 1 81 ? 7.471 -6.917 0.328 1.00 96.38 81 ASP A O 1
ATOM 668 N N . ILE A 1 82 ? 5.533 -6.374 1.345 1.00 95.69 82 ILE A N 1
ATOM 669 C CA . ILE A 1 82 ? 5.242 -5.213 0.492 1.00 95.69 82 ILE A CA 1
ATOM 670 C C . ILE A 1 82 ? 6.373 -4.191 0.615 1.00 95.69 82 ILE A C 1
ATOM 672 O O . ILE A 1 82 ? 6.954 -3.797 -0.397 1.00 95.69 82 ILE A O 1
ATOM 676 N N . LYS A 1 83 ? 6.768 -3.823 1.841 1.00 92.94 83 LYS A N 1
ATOM 677 C CA . LYS A 1 83 ? 7.856 -2.863 2.083 1.00 92.94 83 LYS A CA 1
ATOM 678 C C . LYS A 1 83 ? 9.181 -3.320 1.474 1.00 92.94 83 LYS A C 1
ATOM 680 O O . LYS A 1 83 ? 9.858 -2.538 0.801 1.00 92.94 83 LYS A O 1
ATOM 685 N N . LYS A 1 84 ? 9.589 -4.571 1.702 1.00 95.12 84 LYS A N 1
ATOM 686 C CA . LYS A 1 84 ? 10.844 -5.112 1.148 1.00 95.12 84 LYS A CA 1
ATOM 687 C C . LYS A 1 84 ? 10.815 -5.113 -0.380 1.00 95.12 84 LYS A C 1
ATOM 689 O O . LYS A 1 84 ? 11.789 -4.704 -1.010 1.00 95.12 84 LYS A O 1
ATOM 694 N N . THR A 1 85 ? 9.709 -5.552 -0.974 1.00 96.69 85 THR A N 1
ATOM 695 C CA . THR A 1 85 ? 9.567 -5.671 -2.431 1.00 96.69 85 THR A CA 1
ATOM 696 C C . THR A 1 85 ? 9.501 -4.297 -3.097 1.00 96.69 85 THR A C 1
ATOM 698 O O . THR A 1 85 ? 10.209 -4.064 -4.075 1.00 96.69 85 THR A O 1
ATOM 701 N N . ALA A 1 86 ? 8.778 -3.341 -2.509 1.00 94.50 86 ALA A N 1
ATOM 702 C CA . ALA A 1 86 ? 8.738 -1.952 -2.967 1.00 94.50 86 ALA A CA 1
ATOM 703 C C . ALA A 1 86 ? 10.131 -1.304 -2.965 1.00 94.50 86 ALA A C 1
ATOM 705 O O . ALA A 1 86 ? 10.518 -0.643 -3.928 1.00 94.50 86 ALA A O 1
ATOM 706 N N . ASN A 1 87 ? 10.941 -1.561 -1.932 1.00 93.50 87 ASN A N 1
ATOM 707 C CA . ASN A 1 87 ? 12.319 -1.070 -1.882 1.00 93.50 87 ASN A CA 1
ATOM 708 C C . ASN A 1 87 ? 13.218 -1.681 -2.969 1.00 93.50 87 ASN A C 1
ATOM 710 O O . ASN A 1 87 ? 14.074 -0.979 -3.516 1.00 93.50 87 ASN A O 1
ATOM 714 N N . LYS A 1 88 ? 13.019 -2.960 -3.319 1.00 95.62 88 LYS A N 1
ATOM 715 C CA . LYS A 1 88 ? 13.721 -3.599 -4.446 1.00 95.62 88 LYS A CA 1
ATOM 716 C C . LYS A 1 88 ? 13.345 -2.948 -5.777 1.00 95.62 88 LYS A C 1
ATOM 718 O O . LYS A 1 88 ? 14.244 -2.590 -6.535 1.00 95.62 88 LYS A O 1
ATOM 723 N N . VAL A 1 89 ? 12.047 -2.744 -6.025 1.00 95.75 89 VAL A N 1
ATOM 724 C CA . VAL A 1 89 ? 11.543 -2.044 -7.222 1.00 95.75 89 VAL A CA 1
ATOM 725 C C . VAL A 1 89 ? 12.150 -0.648 -7.314 1.00 95.75 89 VAL A C 1
ATOM 727 O O . VAL A 1 89 ? 12.770 -0.324 -8.324 1.00 95.75 89 VAL A O 1
ATOM 730 N N . ARG A 1 90 ? 12.073 0.140 -6.233 1.00 92.88 90 ARG A N 1
ATOM 731 C CA . ARG A 1 90 ? 12.657 1.487 -6.157 1.00 92.88 90 ARG A CA 1
ATOM 732 C C . ARG A 1 90 ? 14.145 1.492 -6.512 1.00 92.88 90 ARG A C 1
ATOM 734 O O . ARG A 1 90 ? 14.585 2.306 -7.317 1.00 92.88 90 ARG A O 1
ATOM 741 N N . SER A 1 91 ? 14.916 0.574 -5.930 1.00 93.81 91 SER A N 1
ATOM 742 C CA . SER A 1 91 ? 16.367 0.496 -6.148 1.00 93.81 91 SER A CA 1
ATOM 743 C C . SER A 1 91 ? 16.709 0.158 -7.602 1.00 93.81 91 SER A C 1
ATOM 745 O O . SER A 1 91 ? 17.611 0.762 -8.180 1.00 93.81 91 SER A O 1
ATOM 747 N N . LYS A 1 92 ? 15.965 -0.769 -8.217 1.00 95.31 92 LYS A N 1
ATOM 748 C CA . LYS A 1 92 ? 16.155 -1.145 -9.623 1.00 95.31 92 LYS A CA 1
ATOM 749 C C . LYS A 1 92 ? 15.728 -0.042 -10.591 1.00 95.31 92 LYS A C 1
ATOM 751 O O . LYS A 1 92 ? 16.469 0.237 -11.528 1.00 95.31 92 LYS A O 1
ATOM 756 N N . LEU A 1 93 ? 14.598 0.627 -10.346 1.00 94.19 93 LEU A N 1
ATOM 757 C CA . LEU A 1 93 ? 14.166 1.778 -11.151 1.00 94.19 93 LEU A CA 1
ATOM 758 C C . LEU A 1 93 ? 15.215 2.893 -11.130 1.00 94.19 93 LEU A C 1
ATOM 760 O O . LEU A 1 93 ? 15.618 3.366 -12.188 1.00 94.19 93 LEU A O 1
ATOM 764 N N . LYS A 1 94 ? 15.751 3.216 -9.947 1.00 92.69 94 LYS A N 1
ATOM 765 C CA . LYS A 1 94 ? 16.829 4.202 -9.793 1.00 92.69 94 LYS A CA 1
ATOM 766 C C . LYS A 1 94 ? 18.120 3.799 -10.515 1.00 92.69 94 LYS A C 1
ATOM 768 O O . LYS A 1 94 ? 18.813 4.648 -11.062 1.00 92.69 94 LYS A O 1
ATOM 773 N N . SER A 1 95 ? 18.445 2.506 -10.552 1.00 93.88 95 SER A N 1
ATOM 774 C CA . SER A 1 95 ? 19.590 2.008 -11.327 1.00 93.88 95 SER A CA 1
ATOM 775 C C . SER A 1 95 ? 19.389 2.189 -12.836 1.00 93.88 95 SER A C 1
ATOM 777 O O . SER A 1 95 ? 20.334 2.552 -13.535 1.00 93.88 95 SER A O 1
ATOM 779 N N . ILE A 1 96 ? 18.176 1.940 -13.344 1.00 92.44 96 ILE A N 1
ATOM 780 C CA . ILE A 1 96 ? 17.845 2.158 -14.760 1.00 92.44 96 ILE A CA 1
ATOM 781 C C . ILE A 1 96 ? 17.892 3.652 -15.089 1.00 92.44 96 ILE A C 1
ATOM 783 O O . ILE A 1 96 ? 18.428 4.030 -16.127 1.00 92.44 96 ILE A O 1
ATOM 787 N N . GLU A 1 97 ? 17.374 4.503 -14.207 1.00 90.94 97 GLU A N 1
ATOM 788 C CA . GLU A 1 97 ? 17.441 5.956 -14.355 1.00 90.94 97 GLU A CA 1
ATOM 789 C C . GLU A 1 97 ? 18.885 6.457 -14.479 1.00 90.94 97 GLU A C 1
ATOM 791 O O . GLU A 1 97 ? 19.210 7.137 -15.448 1.00 90.94 97 GLU A O 1
ATOM 796 N N . GLN A 1 98 ? 19.776 6.057 -13.568 1.00 91.56 98 GLN A N 1
ATOM 797 C CA . GLN A 1 98 ? 21.192 6.446 -13.622 1.00 91.56 98 GLN A CA 1
ATOM 798 C C . GLN A 1 98 ? 21.872 5.988 -14.920 1.00 91.56 98 GLN A C 1
ATOM 800 O O . GLN A 1 98 ? 22.681 6.718 -15.493 1.00 91.56 98 GLN A O 1
ATOM 805 N N . SER A 1 99 ? 21.523 4.795 -15.416 1.00 89.94 99 SER A N 1
ATOM 806 C CA . SER A 1 99 ? 21.993 4.300 -16.716 1.00 89.94 99 SER A CA 1
ATOM 807 C C . SER A 1 99 ? 21.505 5.180 -17.873 1.00 89.94 99 SER A C 1
ATOM 809 O O . SER A 1 99 ? 22.278 5.443 -18.793 1.00 89.94 99 SER A O 1
ATOM 811 N N . ILE A 1 100 ? 20.258 5.660 -17.829 1.00 89.75 100 ILE A N 1
ATOM 812 C CA . ILE A 1 100 ? 19.701 6.578 -18.835 1.00 89.75 100 ILE A CA 1
ATOM 813 C C . ILE A 1 100 ? 20.447 7.918 -18.809 1.00 89.75 100 ILE A C 1
ATOM 815 O O . ILE A 1 100 ? 20.886 8.378 -19.862 1.00 89.75 100 ILE A O 1
ATOM 819 N N . GLU A 1 101 ? 20.630 8.521 -17.632 1.00 89.12 101 GLU A N 1
ATOM 820 C CA . GLU A 1 101 ? 21.329 9.808 -17.476 1.00 89.12 101 GLU A CA 1
ATOM 821 C C . GLU A 1 101 ? 22.781 9.735 -17.979 1.00 89.12 101 GLU A C 1
ATOM 823 O O . GLU A 1 101 ? 23.275 10.648 -18.650 1.00 89.12 101 GLU A O 1
ATOM 828 N N . GLN A 1 102 ? 23.466 8.620 -17.704 1.00 87.12 102 GLN A N 1
ATOM 829 C CA . GLN A 1 102 ? 24.830 8.385 -18.171 1.00 87.12 102 GLN A CA 1
ATOM 830 C C . GLN A 1 102 ? 24.911 8.303 -19.703 1.00 87.12 102 GLN A C 1
ATOM 832 O O . GLN A 1 102 ? 25.829 8.864 -20.306 1.00 87.12 102 GLN A O 1
ATOM 837 N N . GLU A 1 103 ? 23.963 7.621 -20.348 1.00 82.75 103 GLU A N 1
ATOM 838 C CA . GLU A 1 103 ? 23.909 7.510 -21.809 1.00 82.75 103 GLU A CA 1
ATOM 839 C C . GLU A 1 103 ? 23.516 8.829 -22.494 1.00 82.75 103 GLU A C 1
ATOM 841 O O . GLU A 1 103 ? 24.044 9.152 -23.564 1.00 82.75 103 GLU A O 1
ATOM 846 N N . GLU A 1 104 ? 22.642 9.624 -21.869 1.00 83.25 104 GLU A N 1
ATOM 847 C CA . GLU A 1 104 ? 22.284 10.968 -22.335 1.00 83.25 104 GLU A CA 1
ATOM 848 C C . GLU A 1 104 ? 23.479 11.923 -22.329 1.00 83.25 104 GLU A C 1
ATOM 850 O O . GLU A 1 104 ? 23.683 12.651 -23.303 1.00 83.25 104 GLU A O 1
ATOM 855 N N . GLY A 1 105 ? 24.313 11.881 -21.283 1.00 76.81 105 GLY A N 1
ATOM 856 C CA . GLY A 1 105 ? 25.526 12.700 -21.182 1.00 76.81 105 GLY A CA 1
ATOM 857 C C . GLY A 1 105 ? 26.550 12.440 -22.296 1.00 76.81 105 GLY A C 1
ATOM 858 O O . GLY A 1 105 ? 27.385 13.296 -22.589 1.00 76.81 105 GLY A O 1
ATOM 859 N N . LEU A 1 106 ? 26.459 11.287 -22.966 1.00 78.38 106 LEU A N 1
ATOM 860 C CA . LEU A 1 106 ? 27.291 10.919 -24.114 1.00 78.38 106 LEU A CA 1
ATOM 861 C C . LEU A 1 106 ? 26.679 11.342 -25.466 1.00 78.38 106 LEU A C 1
ATOM 863 O O . LEU A 1 106 ? 27.235 11.003 -26.512 1.00 78.38 106 LEU A O 1
ATOM 867 N N . ASN A 1 107 ? 25.548 12.067 -25.469 1.00 65.62 107 ASN A N 1
ATOM 868 C CA . ASN A 1 107 ? 24.791 12.493 -26.658 1.00 65.62 107 ASN A CA 1
ATOM 869 C C . ASN A 1 107 ? 24.426 11.343 -27.620 1.00 65.62 107 ASN A C 1
ATOM 871 O O . ASN A 1 107 ? 24.233 11.542 -28.824 1.00 65.62 107 ASN A O 1
ATOM 875 N N . ARG A 1 108 ? 24.296 10.116 -27.103 1.00 65.62 108 ARG A N 1
ATOM 876 C CA . ARG A 1 108 ? 23.875 8.947 -27.880 1.00 65.62 108 ARG A CA 1
ATOM 877 C C . ARG A 1 108 ? 22.351 8.869 -27.931 1.00 65.62 108 ARG A C 1
ATOM 879 O O . ARG A 1 108 ? 21.733 8.115 -27.192 1.00 65.62 108 ARG A O 1
ATOM 886 N N . SER A 1 109 ? 21.724 9.611 -28.843 1.00 66.12 109 SER A N 1
ATOM 887 C CA . SER A 1 109 ? 20.303 9.396 -29.162 1.00 66.12 109 SER A CA 1
ATOM 888 C C . SER A 1 109 ? 20.139 8.102 -29.970 1.00 66.12 109 SER A C 1
ATOM 890 O O . SER A 1 109 ? 20.165 8.107 -31.201 1.00 66.12 109 SER A O 1
ATOM 892 N N . SER A 1 110 ? 20.046 6.971 -29.269 1.00 81.12 110 SER A N 1
ATOM 893 C CA . SER A 1 110 ? 19.973 5.628 -29.850 1.00 81.12 110 SER A CA 1
ATOM 894 C C . SER A 1 110 ? 18.571 5.013 -29.712 1.00 81.12 110 SER A C 1
ATOM 896 O O . SER A 1 110 ? 17.712 5.482 -28.959 1.00 81.12 110 SER A O 1
ATOM 898 N N . ALA A 1 111 ? 18.306 3.946 -30.472 1.00 83.94 111 ALA A N 1
ATOM 899 C CA . ALA A 1 111 ? 17.111 3.127 -30.261 1.00 83.94 111 ALA A CA 1
ATOM 900 C C . ALA A 1 111 ? 17.092 2.508 -28.850 1.00 83.94 111 ALA A C 1
ATOM 902 O O . ALA A 1 111 ? 16.045 2.528 -28.211 1.00 83.94 111 ALA A O 1
ATOM 903 N N . ASP A 1 112 ? 18.250 2.063 -28.354 1.00 85.88 112 ASP A N 1
ATOM 904 C CA . ASP A 1 112 ? 18.444 1.518 -27.003 1.00 85.88 112 ASP A CA 1
ATOM 905 C C . ASP A 1 112 ? 18.021 2.523 -25.913 1.00 85.88 112 ASP A C 1
ATOM 907 O O . ASP A 1 112 ? 17.136 2.227 -25.109 1.00 85.88 112 ASP A O 1
ATOM 911 N N . LEU A 1 113 ? 18.500 3.771 -25.984 1.00 87.62 113 LEU A N 1
ATOM 912 C CA . LEU A 1 113 ? 18.150 4.830 -25.030 1.00 87.62 113 LEU A CA 1
ATOM 913 C C . LEU A 1 113 ? 16.638 5.120 -24.999 1.00 87.62 113 LEU A C 1
ATOM 915 O O . LEU A 1 113 ? 16.049 5.331 -23.935 1.00 87.62 113 LEU A O 1
ATOM 919 N N . ARG A 1 114 ? 15.972 5.114 -26.164 1.00 88.94 114 ARG A N 1
ATOM 920 C CA . ARG A 1 114 ? 14.511 5.303 -26.249 1.00 88.94 114 ARG A CA 1
ATOM 921 C C . ARG A 1 114 ? 13.745 4.145 -25.614 1.00 88.94 114 ARG A C 1
ATOM 923 O O . ARG A 1 114 ? 12.734 4.386 -24.948 1.00 88.94 114 ARG A O 1
ATOM 930 N N . ILE A 1 115 ? 14.215 2.911 -25.805 1.00 90.06 115 ILE A N 1
ATOM 931 C CA . ILE A 1 115 ? 13.616 1.722 -25.189 1.00 90.06 115 ILE A CA 1
ATOM 932 C C . ILE A 1 115 ? 13.771 1.802 -23.667 1.00 90.06 115 ILE A C 1
ATOM 934 O O . ILE A 1 115 ? 12.766 1.682 -22.963 1.00 90.06 115 ILE A O 1
ATOM 938 N N . ARG A 1 116 ? 14.975 2.108 -23.160 1.00 91.31 116 ARG A N 1
ATOM 939 C CA . ARG A 1 116 ? 15.245 2.265 -21.719 1.00 91.31 116 ARG A CA 1
ATOM 940 C C . ARG A 1 116 ? 14.331 3.297 -21.066 1.00 91.31 116 ARG A C 1
ATOM 942 O O . ARG A 1 116 ? 13.631 2.974 -20.108 1.00 91.31 116 ARG A O 1
ATOM 949 N N . LYS A 1 117 ? 14.251 4.502 -21.642 1.00 90.25 117 LYS A N 1
ATOM 950 C CA . LYS A 1 117 ? 13.355 5.574 -21.174 1.00 90.25 117 LYS A CA 1
ATOM 951 C C . LYS A 1 117 ? 11.893 5.147 -21.143 1.00 90.25 117 LYS A C 1
ATOM 953 O O . LYS A 1 117 ? 11.203 5.375 -20.153 1.00 90.25 117 LYS A O 1
ATOM 958 N N . THR A 1 118 ? 11.418 4.514 -22.214 1.00 90.44 118 THR A N 1
ATOM 959 C CA . THR A 1 118 ? 10.011 4.104 -22.326 1.00 90.44 118 THR A CA 1
ATOM 960 C C . THR A 1 118 ? 9.653 3.030 -21.298 1.00 90.44 118 THR A C 1
ATOM 962 O O . THR A 1 118 ? 8.602 3.123 -20.657 1.00 90.44 118 THR A O 1
ATOM 965 N N . GLN A 1 119 ? 10.526 2.035 -21.103 1.00 93.62 119 GLN A N 1
ATOM 966 C CA . GLN A 1 119 ? 10.319 0.986 -20.102 1.00 93.62 119 GLN A CA 1
ATOM 967 C C . GLN A 1 119 ? 10.389 1.549 -18.683 1.00 93.62 119 GLN A C 1
ATOM 969 O O . GLN A 1 119 ? 9.456 1.322 -17.918 1.00 93.62 119 GLN A O 1
ATOM 974 N N . HIS A 1 120 ? 11.411 2.349 -18.354 1.00 92.75 120 HIS A N 1
ATOM 975 C CA . HIS A 1 120 ? 11.518 3.015 -17.052 1.00 92.75 120 HIS A CA 1
ATOM 976 C C . HIS A 1 120 ? 10.244 3.805 -16.728 1.00 92.75 120 HIS A C 1
ATOM 978 O O . HIS A 1 120 ? 9.611 3.578 -15.703 1.00 92.75 120 HIS A O 1
ATOM 984 N N . SER A 1 121 ? 9.794 4.648 -17.661 1.00 91.19 121 SER A N 1
ATOM 985 C CA . SER A 1 121 ? 8.577 5.451 -17.513 1.00 91.19 121 SER A CA 1
ATOM 986 C C . SER A 1 121 ? 7.326 4.602 -17.252 1.00 91.19 121 SER A C 1
ATOM 988 O O . SER A 1 121 ? 6.478 4.948 -16.429 1.00 91.19 121 SER A O 1
ATOM 990 N N . THR A 1 122 ? 7.202 3.472 -17.950 1.00 91.94 122 THR A N 1
ATOM 991 C CA . THR A 1 122 ? 6.051 2.568 -17.828 1.00 91.94 122 THR A CA 1
ATOM 992 C C . THR A 1 122 ? 6.054 1.824 -16.496 1.00 91.94 122 THR A C 1
ATOM 994 O O . THR A 1 122 ? 5.025 1.773 -15.826 1.00 91.94 122 THR A O 1
ATOM 997 N N . LEU A 1 123 ? 7.207 1.293 -16.086 1.00 95.06 123 LEU A N 1
ATOM 998 C CA . LEU A 1 123 ? 7.359 0.591 -14.813 1.00 95.06 123 LEU A CA 1
ATOM 999 C C . LEU A 1 123 ? 7.160 1.533 -13.623 1.00 95.06 123 LEU A C 1
ATOM 1001 O O . LEU A 1 123 ? 6.453 1.171 -12.687 1.00 95.06 123 LEU A O 1
ATOM 1005 N N . SER A 1 124 ? 7.707 2.751 -13.682 1.00 92.81 124 SER A N 1
ATOM 1006 C CA . SER A 1 124 ? 7.537 3.760 -12.631 1.00 92.81 124 SER A CA 1
ATOM 1007 C C . SER A 1 124 ? 6.071 4.158 -12.454 1.00 92.81 124 SER A C 1
ATOM 1009 O O . SER A 1 124 ? 5.596 4.214 -11.323 1.00 92.81 124 SER A O 1
ATOM 1011 N N . ARG A 1 125 ? 5.315 4.352 -13.549 1.00 90.56 125 ARG A N 1
ATOM 1012 C CA . ARG A 1 125 ? 3.861 4.596 -13.466 1.00 90.56 125 ARG A CA 1
ATOM 1013 C C . ARG A 1 125 ? 3.119 3.433 -12.811 1.00 90.56 125 ARG A C 1
ATOM 1015 O O . ARG A 1 125 ? 2.369 3.664 -11.868 1.00 90.56 125 ARG A O 1
ATOM 1022 N N . LYS A 1 126 ? 3.364 2.200 -13.267 1.00 94.00 126 LYS A N 1
ATOM 1023 C CA . LYS A 1 126 ? 2.706 1.002 -12.719 1.00 94.00 126 LYS A CA 1
ATOM 1024 C C . LYS A 1 126 ? 3.041 0.799 -11.236 1.00 94.00 126 LYS A C 1
ATOM 1026 O O . LYS A 1 126 ? 2.182 0.425 -10.448 1.00 94.00 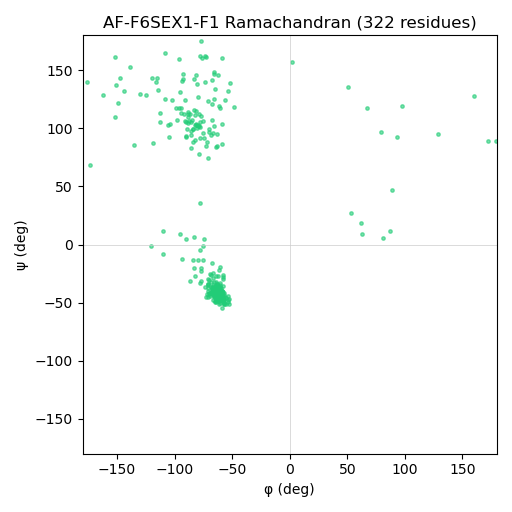126 LYS A O 1
ATOM 1031 N N . PHE A 1 127 ? 4.280 1.079 -10.835 1.00 94.50 127 PHE A N 1
ATOM 1032 C CA . PHE A 1 127 ? 4.685 1.018 -9.434 1.00 94.50 127 PHE A CA 1
ATOM 1033 C C . PHE A 1 127 ? 3.942 2.054 -8.577 1.00 94.50 127 PHE A C 1
ATOM 1035 O O . PHE A 1 127 ? 3.390 1.697 -7.541 1.00 94.50 127 PHE A O 1
ATOM 1042 N N . VAL A 1 128 ? 3.871 3.314 -9.021 1.00 90.69 128 VAL A N 1
ATOM 1043 C CA . VAL A 1 128 ? 3.132 4.376 -8.311 1.00 90.69 128 VAL A CA 1
ATOM 1044 C C . VAL A 1 128 ? 1.646 4.044 -8.188 1.00 90.69 128 VAL A C 1
ATOM 1046 O O . VAL A 1 128 ? 1.063 4.286 -7.134 1.00 90.69 128 VAL A O 1
ATOM 1049 N N . GLU A 1 129 ? 1.043 3.469 -9.226 1.00 91.12 129 GLU A N 1
ATOM 1050 C CA . GLU A 1 129 ? -0.352 3.016 -9.224 1.00 91.12 129 GLU A CA 1
ATOM 1051 C C . GLU A 1 129 ? -0.600 1.968 -8.131 1.00 91.12 129 GLU A C 1
ATOM 1053 O O . GLU A 1 129 ? -1.423 2.186 -7.243 1.00 91.12 129 GLU A O 1
ATOM 1058 N N . VAL A 1 130 ? 0.185 0.885 -8.113 1.00 95.69 130 VAL A N 1
ATOM 1059 C CA . VAL A 1 130 ? 0.051 -0.185 -7.109 1.00 95.69 130 VAL A CA 1
ATOM 1060 C C . VAL A 1 130 ? 0.316 0.327 -5.688 1.00 95.69 130 VAL A C 1
ATOM 1062 O O . VAL A 1 130 ? -0.380 -0.047 -4.744 1.00 95.69 130 VAL A O 1
ATOM 1065 N N . MET A 1 131 ? 1.297 1.212 -5.504 1.00 93.31 131 MET A N 1
ATOM 1066 C CA . MET A 1 131 ? 1.572 1.781 -4.182 1.00 93.31 131 MET A CA 1
ATOM 1067 C C . MET A 1 131 ? 0.469 2.748 -3.728 1.00 93.31 131 MET A C 1
ATOM 1069 O O . MET A 1 131 ? 0.220 2.881 -2.529 1.00 93.31 131 MET A O 1
ATOM 1073 N N . SER A 1 132 ? -0.195 3.424 -4.667 1.00 90.81 132 SER A N 1
ATOM 1074 C CA . SER A 1 132 ? -1.328 4.310 -4.379 1.00 90.81 132 SER A CA 1
ATOM 1075 C C . SER A 1 132 ? -2.559 3.500 -3.966 1.00 90.81 132 SER A C 1
ATOM 1077 O O . SER A 1 132 ? -3.218 3.858 -2.991 1.00 90.81 132 SER A O 1
ATOM 1079 N N . GLU A 1 133 ? -2.807 2.363 -4.624 1.00 94.12 133 GLU A N 1
ATOM 1080 C CA . GLU A 1 133 ? -3.820 1.369 -4.233 1.00 94.12 133 GLU A CA 1
ATOM 1081 C C . GLU A 1 133 ? -3.559 0.823 -2.817 1.00 94.12 133 GLU A C 1
ATOM 1083 O O . GLU A 1 133 ? -4.476 0.707 -1.996 1.00 94.12 133 GLU A O 1
ATOM 1088 N N . TYR A 1 134 ? -2.293 0.540 -2.488 1.00 95.19 134 TYR A N 1
ATOM 1089 C CA . TYR A 1 134 ? -1.902 0.135 -1.137 1.00 95.19 134 TYR A CA 1
ATOM 1090 C C . TYR A 1 134 ? -2.201 1.234 -0.108 1.00 95.19 134 TYR A C 1
ATOM 1092 O O . TYR A 1 134 ? -2.813 0.960 0.923 1.00 95.19 134 TYR A O 1
ATOM 1100 N N . ASN A 1 135 ? -1.841 2.490 -0.391 1.00 91.25 135 ASN A N 1
ATOM 1101 C CA . ASN A 1 135 ? -2.129 3.610 0.508 1.00 91.25 135 ASN A CA 1
ATOM 1102 C C . ASN A 1 135 ? -3.640 3.846 0.700 1.00 91.25 135 ASN A C 1
ATOM 1104 O O . ASN A 1 135 ? -4.083 4.108 1.821 1.00 91.25 135 ASN A O 1
ATOM 1108 N N . ALA A 1 136 ? -4.434 3.727 -0.368 1.00 93.00 136 ALA A N 1
ATOM 1109 C CA . ALA A 1 136 ? -5.894 3.800 -0.297 1.00 93.00 136 ALA A CA 1
ATOM 1110 C C . ALA A 1 136 ? -6.462 2.680 0.589 1.00 93.00 136 ALA A C 1
ATOM 1112 O O . ALA A 1 136 ? -7.220 2.954 1.515 1.00 93.00 136 ALA A O 1
ATOM 1113 N N . THR A 1 137 ? -5.992 1.443 0.399 1.00 94.56 137 THR A N 1
ATOM 1114 C CA . THR A 1 137 ? -6.365 0.287 1.233 1.00 94.56 137 THR A CA 1
ATOM 1115 C C . THR A 1 137 ? -6.086 0.533 2.718 1.00 94.56 137 THR A C 1
ATOM 1117 O O . THR A 1 137 ? -6.933 0.251 3.570 1.00 94.56 137 THR A O 1
ATOM 1120 N N . GLN A 1 138 ? -4.910 1.082 3.029 1.00 93.19 138 GLN A N 1
ATOM 1121 C CA . GLN A 1 138 ? -4.515 1.420 4.393 1.00 93.19 138 GLN A CA 1
ATOM 1122 C C . GLN A 1 138 ? -5.390 2.548 4.974 1.00 93.19 138 GLN A C 1
ATOM 1124 O O . GLN A 1 138 ? -5.898 2.430 6.089 1.00 93.19 138 GLN A O 1
ATOM 1129 N N . SER A 1 139 ? -5.654 3.607 4.207 1.00 93.19 139 SER A N 1
ATOM 1130 C CA . SER A 1 139 ? -6.522 4.719 4.628 1.00 93.19 139 SER A CA 1
ATOM 1131 C C . SER A 1 139 ? -7.957 4.256 4.915 1.00 93.19 139 SER A C 1
ATOM 1133 O O . SER A 1 139 ? -8.523 4.595 5.955 1.00 93.19 139 SER A O 1
ATOM 1135 N N . ASP A 1 140 ? -8.516 3.402 4.055 1.00 94.56 140 ASP A N 1
ATOM 1136 C CA . ASP A 1 140 ? -9.850 2.819 4.232 1.00 94.56 140 ASP A CA 1
ATOM 1137 C C . ASP A 1 140 ? -9.925 1.916 5.470 1.00 94.56 140 ASP A C 1
ATOM 1139 O O . ASP A 1 140 ? -10.949 1.842 6.156 1.00 94.56 140 ASP A O 1
ATOM 1143 N N . TYR A 1 141 ? -8.846 1.193 5.779 1.00 95.69 141 TYR A N 1
ATOM 1144 C CA . TYR A 1 141 ? -8.770 0.407 7.005 1.00 95.69 141 TYR A CA 1
ATOM 1145 C C . TYR A 1 141 ? -8.727 1.294 8.255 1.00 95.69 141 TYR A C 1
ATOM 1147 O O . TYR A 1 141 ? -9.457 1.018 9.211 1.00 95.69 141 TYR A O 1
ATOM 1155 N N . ARG A 1 142 ? -7.956 2.394 8.224 1.00 95.06 142 ARG A N 1
ATOM 1156 C CA . ARG A 1 142 ? -7.887 3.382 9.316 1.00 95.06 142 ARG A CA 1
A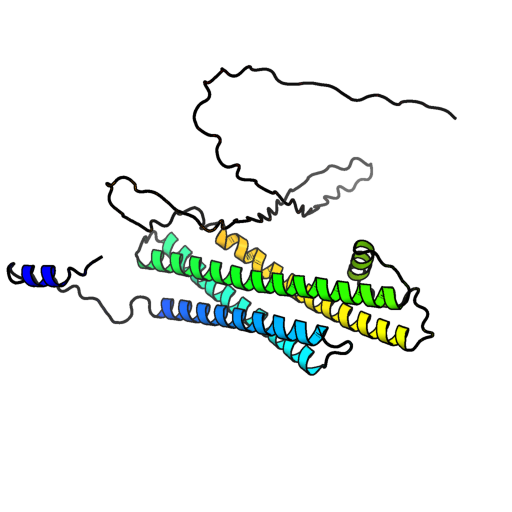TOM 1157 C C . ARG A 1 142 ? -9.272 3.891 9.679 1.00 95.06 142 ARG A C 1
ATOM 1159 O O . ARG A 1 142 ? -9.649 3.868 10.850 1.00 95.06 142 ARG A O 1
ATOM 1166 N N . GLU A 1 143 ? -10.034 4.304 8.669 1.00 95.00 143 GLU A N 1
ATOM 1167 C CA . GLU A 1 143 ? -11.363 4.881 8.863 1.00 95.00 143 GLU A CA 1
ATOM 1168 C C . GLU A 1 143 ? -12.349 3.848 9.423 1.00 95.00 143 GLU A C 1
ATOM 1170 O O . GLU A 1 143 ? -13.125 4.138 10.335 1.00 95.00 143 GLU A O 1
ATOM 1175 N N . ARG A 1 144 ? -12.272 2.590 8.968 1.00 95.19 144 ARG A N 1
ATOM 1176 C CA . ARG A 1 144 ? -13.081 1.503 9.540 1.00 95.19 144 ARG A CA 1
ATOM 1177 C C . ARG A 1 144 ? -12.726 1.218 11.001 1.00 95.19 144 ARG A C 1
ATOM 1179 O O . ARG A 1 144 ? -13.636 1.014 11.807 1.00 95.19 144 ARG A O 1
ATOM 1186 N N . CYS A 1 145 ? -11.444 1.226 11.365 1.00 94.50 145 CYS A N 1
ATOM 1187 C CA . CYS A 1 145 ? -11.012 1.090 12.760 1.00 94.50 145 CYS A CA 1
ATOM 1188 C C . CYS A 1 145 ? -11.504 2.258 13.620 1.00 94.50 145 CYS A C 1
ATOM 1190 O O . CYS A 1 145 ? -12.048 2.030 14.702 1.00 94.50 145 CYS A O 1
ATOM 1192 N N . LYS A 1 146 ? -11.400 3.494 13.118 1.00 94.19 146 LYS A N 1
ATOM 1193 C CA . LYS A 1 146 ? -11.948 4.687 13.772 1.00 94.19 146 LYS A CA 1
ATOM 1194 C C . LYS A 1 146 ? -13.454 4.548 14.018 1.00 94.19 146 LYS A C 1
ATOM 1196 O O . LYS A 1 146 ? -13.904 4.723 15.149 1.00 94.19 146 LYS A O 1
ATOM 1201 N N . GLY A 1 147 ? -14.220 4.128 13.010 1.00 94.44 147 GLY A N 1
ATOM 1202 C CA . GLY A 1 147 ? -15.658 3.874 13.144 1.00 94.44 147 GLY A CA 1
ATOM 1203 C C . GLY A 1 147 ? -15.995 2.784 14.173 1.00 94.44 147 GLY A C 1
ATOM 1204 O O . GLY A 1 147 ? -16.965 2.916 14.922 1.00 94.44 147 GLY A O 1
ATOM 1205 N N . ARG A 1 148 ? -15.174 1.727 14.280 1.00 94.12 148 ARG A N 1
ATOM 1206 C CA . ARG A 1 148 ? -15.312 0.707 15.338 1.00 94.12 148 ARG A CA 1
ATOM 1207 C C . ARG A 1 148 ? -15.087 1.300 16.728 1.00 94.12 148 ARG A C 1
ATOM 1209 O O . ARG A 1 148 ? -15.912 1.069 17.606 1.00 94.12 148 ARG A O 1
ATOM 1216 N N . ILE A 1 149 ? -14.029 2.089 16.919 1.00 93.50 149 ILE A N 1
ATOM 1217 C CA . ILE A 1 149 ? -13.740 2.751 18.201 1.00 93.50 149 ILE A CA 1
ATOM 1218 C C . ILE A 1 149 ? -14.888 3.684 18.589 1.00 93.50 149 ILE A C 1
ATOM 1220 O O . ILE A 1 149 ? -15.375 3.616 19.717 1.00 93.50 149 ILE A O 1
ATOM 1224 N N . GLN A 1 150 ? -15.372 4.499 17.648 1.00 94.12 150 GLN A N 1
ATOM 1225 C CA . GLN A 1 150 ? -16.513 5.383 17.873 1.00 94.12 150 GLN A CA 1
ATOM 1226 C C . GLN A 1 150 ? -17.736 4.597 18.355 1.00 94.12 150 GLN A C 1
ATOM 1228 O O . GLN A 1 150 ? -18.358 4.956 19.355 1.00 94.12 150 GLN A O 1
ATOM 1233 N N . ARG A 1 151 ? -18.038 3.474 17.695 1.00 93.06 151 ARG A N 1
ATOM 1234 C CA . ARG A 1 151 ? -19.164 2.624 18.077 1.00 93.06 151 ARG A CA 1
ATOM 1235 C C . ARG A 1 151 ? -19.001 2.021 19.474 1.00 93.06 151 ARG A C 1
ATOM 1237 O O . ARG A 1 151 ? -19.979 1.947 20.215 1.00 93.06 151 ARG A O 1
ATOM 1244 N N . GLN A 1 152 ? -17.796 1.595 19.844 1.00 91.56 152 GLN A N 1
ATOM 1245 C CA . GLN A 1 152 ? -17.532 1.062 21.182 1.00 91.56 152 GLN A CA 1
ATOM 1246 C C . GLN A 1 152 ? -17.661 2.146 22.261 1.00 91.56 152 GLN A C 1
ATOM 1248 O O . GLN A 1 152 ? -18.246 1.887 23.311 1.00 91.56 152 GLN A O 1
ATOM 1253 N N . LEU A 1 153 ? -17.228 3.381 21.988 1.00 91.12 153 LEU A N 1
ATOM 1254 C CA . LEU A 1 153 ? -17.431 4.514 22.898 1.00 91.12 153 LEU A CA 1
ATOM 1255 C C . LEU A 1 153 ? -18.924 4.805 23.127 1.00 91.12 153 LEU A C 1
ATOM 1257 O O . LEU A 1 153 ? -19.344 4.973 24.274 1.00 91.12 153 LEU A O 1
ATOM 1261 N N . GLU A 1 154 ? -19.751 4.753 22.080 1.00 91.44 154 GLU A N 1
ATOM 1262 C CA . GLU A 1 154 ? -21.209 4.891 22.212 1.00 91.44 154 GLU A CA 1
ATOM 1263 C C . GLU A 1 154 ? 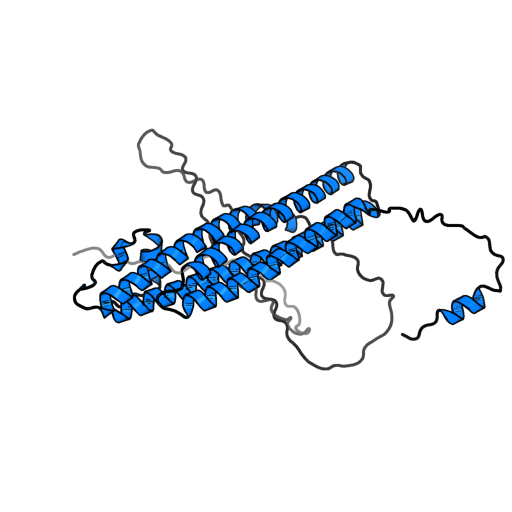-21.829 3.802 23.100 1.00 91.44 154 GLU A C 1
ATOM 1265 O O . GLU A 1 154 ? -22.704 4.102 23.911 1.00 91.44 154 GLU A O 1
ATOM 1270 N N . ILE A 1 155 ? -21.364 2.549 22.994 1.00 88.88 155 ILE A N 1
ATOM 1271 C CA . ILE A 1 155 ? -21.835 1.430 23.835 1.00 88.88 155 ILE A CA 1
ATOM 1272 C C . ILE A 1 155 ? -21.516 1.682 25.312 1.00 88.88 155 ILE A C 1
ATOM 1274 O O . ILE A 1 155 ? -22.324 1.359 26.183 1.00 88.88 155 ILE A O 1
ATOM 1278 N N . THR A 1 156 ? -20.371 2.303 25.602 1.00 87.19 156 THR A N 1
ATOM 1279 C CA . THR A 1 156 ? -20.005 2.709 26.969 1.00 87.19 156 THR A CA 1
ATOM 1280 C C . THR A 1 156 ? -20.756 3.944 27.478 1.00 87.19 156 THR A C 1
ATOM 1282 O O . THR A 1 156 ? -20.569 4.340 28.627 1.00 87.19 156 THR A O 1
ATOM 1285 N N . GLY A 1 157 ? -21.625 4.540 26.653 1.00 84.50 157 GLY A N 1
ATOM 1286 C CA . GLY A 1 157 ? -22.418 5.720 26.998 1.00 84.50 157 GLY A CA 1
ATOM 1287 C C . GLY A 1 157 ? -21.714 7.053 26.737 1.00 84.50 157 GLY A C 1
ATOM 1288 O O . GLY A 1 157 ? -22.209 8.091 27.174 1.00 84.50 157 GLY A O 1
ATOM 1289 N N . ARG A 1 158 ? -20.579 7.053 26.023 1.00 85.25 158 ARG A N 1
ATOM 1290 C CA . ARG A 1 158 ? -19.815 8.258 25.678 1.00 85.25 158 ARG A CA 1
ATOM 1291 C C . ARG A 1 158 ? -20.007 8.613 24.204 1.00 85.25 158 ARG A C 1
ATOM 1293 O O . ARG A 1 158 ? -19.382 8.032 23.320 1.00 85.25 158 ARG A O 1
ATOM 1300 N N . THR A 1 159 ? -20.835 9.616 23.932 1.00 87.25 159 THR A N 1
ATOM 1301 C CA . THR A 1 159 ? -20.938 10.208 22.592 1.00 87.25 159 THR A CA 1
ATOM 1302 C C . THR A 1 159 ? -19.674 11.002 22.286 1.00 87.25 159 THR A C 1
ATOM 1304 O O . THR A 1 159 ? -19.324 11.901 23.047 1.00 87.25 159 THR A O 1
ATOM 1307 N N . THR A 1 160 ? -19.001 10.671 21.186 1.00 89.06 160 THR A N 1
ATOM 1308 C CA . THR A 1 160 ? -17.761 11.331 20.755 1.00 89.06 160 THR A CA 1
ATOM 1309 C C . THR A 1 160 ? -17.910 11.725 19.293 1.00 89.06 160 THR A C 1
ATOM 1311 O O . THR A 1 160 ? -18.319 10.903 18.470 1.00 89.06 160 THR A O 1
ATOM 1314 N N . THR A 1 161 ? -17.624 12.982 18.965 1.00 92.25 161 THR A N 1
ATOM 1315 C CA . THR A 1 161 ? -17.632 13.454 17.574 1.00 92.25 161 THR A CA 1
ATOM 1316 C C . THR A 1 161 ? -16.413 12.933 16.807 1.00 92.25 161 THR A C 1
ATOM 1318 O O . THR A 1 161 ? -15.418 12.518 17.399 1.00 92.25 161 THR A O 1
ATOM 1321 N N . SER A 1 162 ? -16.467 12.963 15.471 1.00 90.12 162 SER A N 1
ATOM 1322 C CA . SER A 1 162 ? -15.346 12.504 14.633 1.00 90.12 162 SER A CA 1
ATOM 1323 C C . SER A 1 162 ? -14.058 13.307 14.870 1.00 90.12 162 SER A C 1
ATOM 1325 O O . SER A 1 162 ? -12.971 12.732 14.835 1.00 90.12 162 SER A O 1
ATOM 1327 N N . GLU A 1 163 ? -14.177 14.610 15.145 1.00 90.50 163 GLU A N 1
ATOM 1328 C CA . GLU A 1 163 ? -13.048 15.502 15.444 1.00 90.50 163 GLU A CA 1
ATOM 1329 C C . GLU A 1 163 ? -12.471 15.237 16.841 1.00 90.50 163 GLU A C 1
ATOM 1331 O O . GLU A 1 163 ? -11.263 15.090 16.997 1.00 90.50 163 GLU A O 1
ATOM 1336 N N . GLU A 1 164 ? -13.322 15.092 17.861 1.00 90.94 164 GLU A N 1
ATOM 1337 C CA . GLU A 1 164 ? -12.872 14.709 19.206 1.00 90.94 164 GLU A CA 1
ATOM 1338 C C . GLU A 1 164 ? -12.176 13.347 19.206 1.00 90.94 164 GLU A C 1
ATOM 1340 O O . GLU A 1 164 ? -11.160 13.181 19.879 1.00 90.94 164 GLU A O 1
ATOM 1345 N N . LEU A 1 165 ? -12.694 12.382 18.441 1.00 92.19 165 LEU A N 1
ATOM 1346 C CA . LEU A 1 165 ? -12.079 11.066 18.319 1.00 92.19 165 LEU A CA 1
ATOM 1347 C C . LEU A 1 165 ? -10.712 11.142 17.630 1.00 92.19 165 LEU A C 1
ATOM 1349 O O . LEU A 1 165 ? -9.787 10.458 18.057 1.00 92.19 165 LEU A O 1
ATOM 1353 N N . GLU A 1 166 ? -10.564 11.988 16.610 1.00 91.81 166 GLU A N 1
ATOM 1354 C CA . GLU A 1 166 ? -9.268 12.215 15.964 1.00 91.81 166 GLU A CA 1
ATOM 1355 C C . GLU A 1 166 ? -8.252 12.795 16.955 1.00 91.81 166 GLU A C 1
ATOM 1357 O O . GLU A 1 166 ? -7.171 12.239 17.117 1.00 91.81 166 GLU A O 1
ATOM 1362 N N . ASN A 1 167 ? -8.646 13.813 17.727 1.00 89.81 167 ASN A N 1
ATOM 1363 C CA . ASN A 1 167 ? -7.805 14.388 18.781 1.00 89.81 167 ASN A CA 1
ATOM 1364 C C . ASN A 1 167 ? -7.392 13.339 19.832 1.00 89.81 167 ASN A C 1
ATOM 1366 O O . ASN A 1 167 ? -6.281 13.375 20.366 1.00 89.81 167 ASN A O 1
ATOM 1370 N N . MET A 1 168 ? -8.279 12.386 20.143 1.00 89.38 168 MET A N 1
ATOM 1371 C CA . MET A 1 168 ? -7.959 11.282 21.047 1.00 89.38 168 MET A CA 1
ATOM 1372 C C . MET A 1 168 ? -6.921 10.325 20.451 1.00 89.38 168 MET A C 1
ATOM 1374 O O . MET A 1 168 ? -6.017 9.908 21.175 1.00 89.38 168 MET A O 1
ATOM 1378 N N . LEU A 1 169 ? -7.019 10.008 19.157 1.00 89.62 169 LEU A N 1
ATOM 1379 C CA . LEU A 1 169 ? -6.043 9.178 18.442 1.00 89.62 169 LEU A CA 1
ATOM 1380 C C . LEU A 1 169 ? -4.677 9.880 18.347 1.00 89.62 169 LEU A C 1
ATOM 1382 O O . LEU A 1 169 ? -3.653 9.283 18.672 1.00 89.62 169 LEU A O 1
ATOM 1386 N N . GLU A 1 170 ? -4.662 11.170 18.007 1.00 87.31 170 GLU A N 1
ATOM 1387 C CA . GLU A 1 170 ? -3.440 11.982 17.901 1.00 87.31 170 GLU A CA 1
ATOM 1388 C C . GLU A 1 170 ? -2.713 12.157 19.240 1.00 87.31 170 GLU A C 1
ATOM 1390 O O . GLU A 1 170 ? -1.491 12.310 19.274 1.00 87.31 170 GLU A O 1
ATOM 1395 N N . SER A 1 171 ? -3.443 12.101 20.360 1.00 83.88 171 SER A N 1
ATOM 1396 C CA . SER A 1 171 ? -2.860 12.240 21.700 1.00 83.88 171 SER A CA 1
ATOM 1397 C C . SER A 1 171 ? -1.832 11.153 22.037 1.00 83.88 171 SER A C 1
ATOM 1399 O O . SER A 1 171 ? -1.026 11.336 22.952 1.00 83.88 171 SER A O 1
ATOM 1401 N N . GLY A 1 172 ? -1.883 10.005 21.346 1.00 75.75 172 GLY A N 1
ATOM 1402 C CA . GLY A 1 172 ? -0.990 8.867 21.566 1.00 75.75 172 GLY A CA 1
ATOM 1403 C C . GLY A 1 172 ? -1.099 8.229 22.955 1.00 75.75 172 GLY A C 1
ATOM 1404 O O . GLY A 1 172 ? -0.268 7.392 23.302 1.00 75.75 172 GLY A O 1
ATOM 1405 N N . ASN A 1 173 ? -2.093 8.611 23.767 1.00 79.94 173 ASN A N 1
ATOM 1406 C CA . ASN A 1 173 ? -2.282 8.121 25.129 1.00 79.94 173 ASN A CA 1
ATOM 1407 C C . ASN A 1 173 ? -3.432 7.099 25.187 1.00 79.94 173 ASN A C 1
ATOM 1409 O O . ASN A 1 173 ? -4.590 7.511 25.235 1.00 79.94 173 ASN A O 1
ATOM 1413 N N . PRO A 1 174 ? -3.163 5.781 25.286 1.00 76.56 174 PRO A N 1
ATOM 1414 C CA . PRO A 1 174 ? -4.215 4.760 25.336 1.00 76.56 174 PRO A CA 1
ATOM 1415 C C . PRO A 1 174 ? -5.202 4.940 26.500 1.00 76.56 174 PRO A C 1
ATOM 1417 O O . PRO A 1 174 ? -6.376 4.597 26.381 1.00 76.56 174 PRO A O 1
ATOM 1420 N N . ALA A 1 175 ? -4.764 5.540 27.615 1.00 82.25 175 ALA A N 1
ATOM 1421 C CA . ALA A 1 175 ? -5.617 5.764 28.780 1.00 82.25 175 ALA A CA 1
ATOM 1422 C C . ALA A 1 175 ? -6.741 6.786 28.521 1.00 82.25 175 ALA A C 1
ATOM 1424 O O . ALA A 1 175 ? -7.711 6.835 29.280 1.00 82.25 175 ALA A O 1
ATOM 1425 N N . ILE A 1 176 ? -6.654 7.580 27.444 1.00 85.62 176 ILE A N 1
ATOM 1426 C CA . ILE A 1 176 ? -7.691 8.555 27.082 1.00 85.62 176 ILE A CA 1
ATOM 1427 C C . ILE A 1 176 ? -9.038 7.890 26.770 1.00 85.62 176 ILE A C 1
ATOM 1429 O O . ILE A 1 176 ? -10.092 8.494 26.991 1.00 85.62 176 ILE A O 1
ATOM 1433 N N . PHE A 1 177 ? -9.003 6.634 26.311 1.00 83.94 177 PHE A N 1
ATOM 1434 C CA . PHE A 1 177 ? -10.191 5.840 26.017 1.00 83.94 177 PHE A CA 1
ATOM 1435 C C . PHE A 1 177 ? -10.834 5.273 27.282 1.00 83.94 177 PHE A C 1
ATOM 1437 O O . PHE A 1 177 ? -12.052 5.212 27.351 1.00 83.94 177 PHE A O 1
ATOM 1444 N N . ALA A 1 178 ? -10.048 4.935 28.308 1.00 82.75 178 ALA A N 1
ATOM 1445 C CA . ALA A 1 178 ? -10.564 4.488 29.606 1.00 82.75 178 ALA A CA 1
ATOM 1446 C C . ALA A 1 178 ? -11.083 5.644 30.483 1.00 82.75 178 ALA A C 1
ATOM 1448 O O . ALA A 1 178 ? -11.878 5.431 31.399 1.00 82.75 178 ALA A O 1
ATOM 1449 N N . SER A 1 179 ? -10.652 6.877 30.205 1.00 79.56 179 SER A N 1
ATOM 1450 C CA . SER A 1 179 ? -11.063 8.065 30.952 1.00 79.56 179 SER A CA 1
ATOM 1451 C C . SER A 1 179 ? -12.558 8.358 30.784 1.00 79.56 179 SER A C 1
ATOM 1453 O O . SER A 1 179 ? -13.063 8.503 29.668 1.00 79.56 179 SER A O 1
ATOM 1455 N N . GLY A 1 180 ? -13.268 8.472 31.909 1.00 73.12 180 GLY A N 1
ATOM 1456 C CA . GLY A 1 180 ? -14.701 8.779 31.941 1.00 73.12 180 GLY A CA 1
ATOM 1457 C C . GLY A 1 180 ? -15.623 7.581 31.698 1.00 73.12 180 GLY A C 1
ATOM 1458 O O . GLY A 1 180 ? -16.835 7.768 31.627 1.00 73.12 180 GLY A O 1
ATOM 1459 N N . ILE A 1 181 ? -15.077 6.364 31.597 1.00 80.94 181 ILE A N 1
ATOM 1460 C CA . ILE A 1 181 ? -15.849 5.136 31.402 1.00 80.94 181 ILE A CA 1
ATOM 1461 C C . ILE A 1 181 ? -15.965 4.371 32.725 1.00 80.94 181 ILE A C 1
ATOM 1463 O O . ILE A 1 181 ? -14.973 4.020 33.360 1.00 80.94 181 ILE A O 1
ATOM 1467 N N . ILE A 1 182 ? -17.201 4.089 33.136 1.00 78.06 182 ILE A N 1
ATOM 1468 C CA . ILE A 1 182 ? -17.505 3.370 34.376 1.00 78.06 182 ILE A CA 1
ATOM 1469 C C . ILE A 1 182 ? -17.284 1.859 34.161 1.00 78.06 182 ILE A C 1
ATOM 1471 O O . ILE A 1 182 ? -18.029 1.211 33.424 1.00 78.06 182 ILE A O 1
ATOM 1475 N N . MET A 1 183 ? -16.269 1.277 34.812 1.00 76.31 183 MET A N 1
ATOM 1476 C CA . MET A 1 183 ? -15.842 -0.128 34.650 1.00 76.31 183 MET A CA 1
ATOM 1477 C C . MET A 1 183 ? -16.721 -1.164 35.387 1.00 76.31 183 MET A C 1
ATOM 1479 O O . MET A 1 183 ? -16.232 -2.199 35.852 1.00 76.31 183 MET A O 1
ATOM 1483 N N . ASP A 1 184 ? -18.028 -0.928 35.457 1.00 79.00 184 ASP A N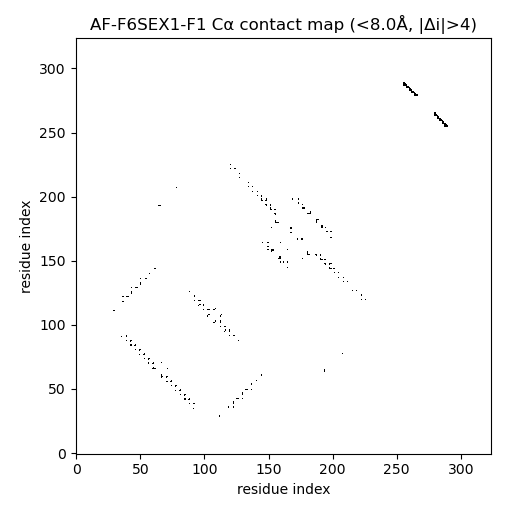 1
ATOM 1484 C CA . ASP A 1 184 ? -18.934 -1.698 36.322 1.00 79.00 184 ASP A CA 1
ATOM 1485 C C . ASP A 1 184 ? -19.598 -2.881 35.598 1.00 79.00 184 ASP A C 1
ATOM 1487 O O . ASP A 1 184 ? -20.162 -3.773 36.230 1.00 79.00 184 ASP A O 1
ATOM 1491 N N . SER A 1 185 ? -19.500 -2.928 34.264 1.00 84.44 185 SER A N 1
ATOM 1492 C CA . SER A 1 185 ? -20.093 -3.974 33.425 1.00 84.44 185 SER A CA 1
ATOM 1493 C C . SER A 1 185 ? -19.040 -4.732 32.619 1.00 84.44 185 SER A C 1
ATOM 1495 O O . SER A 1 185 ? -18.085 -4.152 32.095 1.00 84.44 185 SER A O 1
ATOM 1497 N N . ASN A 1 186 ? -19.254 -6.041 32.451 1.00 86.00 186 ASN A N 1
ATOM 1498 C CA . ASN A 1 186 ? -18.462 -6.870 31.535 1.00 86.00 186 ASN A CA 1
ATOM 1499 C C . ASN A 1 186 ? -18.532 -6.349 30.089 1.00 86.00 186 ASN A C 1
ATOM 1501 O O . ASN A 1 186 ? -17.556 -6.469 29.356 1.00 86.00 186 ASN A O 1
ATOM 1505 N N . ILE A 1 187 ? -19.645 -5.709 29.712 1.00 85.94 187 ILE A N 1
ATOM 1506 C CA . ILE A 1 187 ? -19.827 -5.074 28.399 1.00 85.94 187 ILE A CA 1
ATOM 1507 C C . ILE A 1 187 ? -18.825 -3.929 28.226 1.00 85.94 187 ILE A C 1
ATOM 1509 O O . ILE A 1 187 ? -18.147 -3.843 27.207 1.00 85.94 187 ILE A O 1
ATOM 1513 N N . THR A 1 188 ? -18.673 -3.086 29.248 1.00 85.31 188 THR A N 1
ATOM 1514 C CA . THR A 1 188 ? -17.754 -1.945 29.219 1.00 85.31 188 THR A CA 1
ATOM 1515 C C . THR A 1 188 ? -16.291 -2.384 29.157 1.00 85.31 188 THR A C 1
ATOM 1517 O O . THR A 1 188 ? -15.495 -1.799 28.427 1.00 85.31 188 THR A O 1
ATOM 1520 N N . LYS A 1 189 ? -15.934 -3.452 29.882 1.00 86.94 189 LYS A N 1
ATOM 1521 C CA . LYS A 1 189 ? -14.585 -4.041 29.831 1.00 86.94 189 LYS A CA 1
ATOM 1522 C C . LYS A 1 189 ? -14.266 -4.611 28.449 1.00 86.94 189 LYS A C 1
ATOM 1524 O O . LYS A 1 189 ? -13.164 -4.413 27.947 1.00 86.94 189 LYS A O 1
ATOM 1529 N N . GLN A 1 190 ? -15.231 -5.286 27.826 1.00 89.38 190 GLN A N 1
ATOM 1530 C CA . GLN A 1 190 ? -15.076 -5.817 26.475 1.00 89.38 190 GLN A CA 1
ATOM 1531 C C . GLN A 1 190 ? -14.943 -4.696 25.435 1.00 89.38 190 GLN A C 1
ATOM 1533 O O . GLN A 1 190 ? -14.058 -4.767 24.588 1.00 89.38 190 GLN A O 1
ATOM 1538 N N . ALA A 1 191 ? -15.765 -3.646 25.534 1.00 89.25 191 ALA A N 1
ATOM 1539 C CA . ALA A 1 191 ? -15.685 -2.482 24.653 1.00 89.25 191 ALA A CA 1
ATOM 1540 C C . ALA A 1 191 ? -14.307 -1.807 24.729 1.00 89.25 191 ALA A C 1
ATOM 1542 O O . ALA A 1 191 ? -13.714 -1.500 23.699 1.00 89.25 191 ALA A O 1
ATOM 1543 N N . LEU A 1 192 ? -13.759 -1.645 25.937 1.00 89.12 192 LEU A N 1
ATOM 1544 C CA . LEU A 1 192 ? -12.412 -1.107 26.133 1.00 89.12 192 LEU A CA 1
ATOM 1545 C C . LEU A 1 192 ? -11.321 -1.992 25.522 1.00 89.12 192 LEU A C 1
ATOM 1547 O O . LEU A 1 192 ? -10.448 -1.478 24.831 1.00 89.12 192 LEU A O 1
ATOM 1551 N N . SER A 1 193 ? -11.398 -3.312 25.711 1.00 89.75 193 SER A N 1
ATOM 1552 C CA . SER A 1 193 ? -10.443 -4.252 25.107 1.00 89.75 193 SER A CA 1
ATOM 1553 C C . SER A 1 193 ? -10.466 -4.203 23.572 1.00 89.75 193 SER A C 1
ATOM 1555 O O . SER A 1 193 ? -9.414 -4.260 22.928 1.00 89.75 193 SER A O 1
ATOM 1557 N N . GLU A 1 194 ? -11.649 -4.046 22.974 1.00 90.94 194 GLU A N 1
ATOM 1558 C CA . GLU A 1 194 ? -11.782 -3.864 21.528 1.00 90.94 194 GLU A CA 1
ATOM 1559 C C . GLU A 1 194 ? -11.210 -2.509 21.083 1.00 90.94 194 GLU A C 1
ATOM 1561 O O . GLU A 1 194 ? -10.470 -2.459 20.101 1.00 90.94 194 GLU A O 1
ATOM 1566 N N . ILE A 1 195 ? -11.477 -1.422 21.821 1.00 91.88 195 ILE A N 1
ATOM 1567 C CA . ILE A 1 195 ? -10.907 -0.094 21.534 1.00 91.88 195 ILE A CA 1
ATOM 1568 C C . ILE A 1 195 ? -9.377 -0.141 21.546 1.00 91.88 195 ILE A C 1
ATOM 1570 O O . ILE A 1 195 ? -8.750 0.344 20.606 1.00 91.88 195 ILE A O 1
ATOM 1574 N N . GLU A 1 196 ? -8.771 -0.751 22.564 1.00 89.38 196 GLU A N 1
ATOM 1575 C CA . GLU A 1 196 ? -7.314 -0.898 22.663 1.00 89.38 196 GLU A CA 1
ATOM 1576 C C . GLU A 1 196 ? -6.740 -1.679 21.476 1.00 89.38 196 GLU A C 1
ATOM 1578 O O . GLU A 1 196 ? -5.743 -1.263 20.879 1.00 89.38 196 GLU A O 1
ATOM 1583 N N . THR A 1 197 ? -7.405 -2.770 21.086 1.00 90.75 197 THR A N 1
ATOM 1584 C CA . THR A 1 197 ? -7.006 -3.585 19.931 1.00 90.75 197 THR A CA 1
ATOM 1585 C C . THR A 1 197 ? -7.041 -2.763 18.640 1.00 90.75 197 THR A C 1
ATOM 1587 O O . THR A 1 197 ? -6.054 -2.728 17.905 1.00 90.75 197 THR A O 1
ATOM 1590 N N . ARG A 1 198 ? -8.132 -2.029 18.382 1.00 92.88 198 ARG A N 1
ATOM 1591 C CA . ARG A 1 198 ? -8.265 -1.183 17.179 1.00 92.88 198 ARG A CA 1
ATOM 1592 C C . ARG A 1 198 ? -7.308 -0.000 17.179 1.00 92.88 198 ARG A C 1
ATOM 1594 O O . ARG A 1 198 ? -6.770 0.343 16.132 1.00 92.88 198 ARG A O 1
ATOM 1601 N N . HIS A 1 199 ? -7.059 0.603 18.335 1.00 92.00 199 HIS A N 1
ATOM 1602 C CA . HIS A 1 199 ? -6.089 1.683 18.461 1.00 92.00 199 HIS A CA 1
ATOM 1603 C C . HIS A 1 199 ? -4.665 1.194 18.156 1.00 92.00 199 HIS A C 1
ATOM 1605 O O . HIS A 1 199 ? -3.937 1.845 17.410 1.00 92.00 199 HIS A O 1
ATOM 1611 N N . SER A 1 200 ? -4.286 0.009 18.650 1.00 90.31 200 SER A N 1
ATOM 1612 C CA . SER A 1 200 ? -3.002 -0.615 18.305 1.00 90.31 200 SER A CA 1
ATOM 1613 C C . SER A 1 200 ? -2.864 -0.849 16.796 1.00 90.31 200 SER A C 1
ATOM 1615 O O . SER A 1 200 ? -1.812 -0.566 16.219 1.00 90.31 200 SER A O 1
ATOM 1617 N N . GLU A 1 201 ? -3.933 -1.303 16.138 1.00 91.12 201 GLU A N 1
ATOM 1618 C CA . GLU A 1 201 ? -3.966 -1.476 14.682 1.00 91.12 201 GLU A CA 1
ATOM 1619 C C . GLU A 1 201 ? -3.787 -0.145 13.931 1.00 91.12 201 GLU A C 1
ATOM 1621 O O . GLU A 1 201 ? -3.000 -0.094 12.985 1.00 91.12 201 GLU A O 1
ATOM 1626 N N . ILE A 1 202 ? -4.432 0.944 14.375 1.00 93.00 202 ILE A N 1
ATOM 1627 C CA . ILE A 1 202 ? -4.251 2.293 13.802 1.00 93.00 202 ILE A CA 1
ATOM 1628 C C . ILE A 1 202 ? -2.796 2.764 13.935 1.00 93.00 202 ILE A C 1
ATOM 1630 O O . ILE A 1 202 ? -2.234 3.302 12.985 1.00 93.00 202 ILE A O 1
ATOM 1634 N N . ILE A 1 203 ? -2.141 2.519 15.070 1.00 90.81 203 ILE A N 1
ATOM 1635 C CA . ILE A 1 203 ? -0.737 2.919 15.257 1.00 90.81 203 ILE A CA 1
ATOM 1636 C C . ILE A 1 203 ? 0.183 2.180 14.271 1.00 90.81 203 ILE A C 1
ATOM 1638 O O . ILE A 1 203 ? 1.042 2.795 13.632 1.00 90.81 203 ILE A O 1
ATOM 1642 N N . LYS A 1 204 ? 0.014 0.857 14.127 1.00 89.62 204 LYS A N 1
ATOM 1643 C CA . LYS A 1 204 ? 0.806 0.042 13.181 1.00 89.62 204 LYS A CA 1
ATOM 1644 C C . LYS A 1 204 ? 0.607 0.515 11.741 1.00 89.62 204 LYS A C 1
ATOM 1646 O O . LYS A 1 204 ? 1.564 0.629 10.975 1.00 89.62 204 LYS A O 1
ATOM 1651 N N . LEU A 1 205 ? -0.633 0.842 11.407 1.00 91.19 205 LEU A N 1
ATOM 1652 C CA . LEU A 1 205 ? -1.042 1.379 10.123 1.00 91.19 205 LEU A CA 1
ATOM 1653 C C . LEU A 1 205 ? -0.387 2.726 9.802 1.00 91.19 205 LEU A C 1
ATOM 1655 O O . LEU A 1 205 ? 0.221 2.881 8.747 1.00 91.19 205 LEU A O 1
ATOM 1659 N N . GLU A 1 206 ? -0.455 3.687 10.721 1.00 89.12 206 GLU A N 1
ATOM 1660 C CA . GLU A 1 206 ? 0.149 5.012 10.546 1.00 89.12 206 GLU A CA 1
ATOM 1661 C C . GLU A 1 206 ? 1.671 4.945 10.423 1.00 89.12 206 GLU A C 1
ATOM 1663 O O . GLU A 1 206 ? 2.266 5.712 9.664 1.00 89.12 206 GLU A O 1
ATOM 1668 N N . ASN A 1 207 ? 2.308 4.004 11.127 1.00 88.31 207 ASN A N 1
ATOM 1669 C CA . ASN A 1 207 ? 3.726 3.719 10.939 1.00 88.31 207 ASN A CA 1
ATOM 1670 C C . ASN A 1 207 ? 4.007 3.233 9.513 1.00 88.31 207 ASN A C 1
ATOM 1672 O O . ASN A 1 207 ? 4.919 3.751 8.874 1.00 88.31 207 ASN A O 1
ATOM 1676 N N . SER A 1 208 ? 3.198 2.309 8.987 1.00 86.94 208 SER A N 1
ATOM 1677 C CA . SER A 1 208 ? 3.342 1.844 7.605 1.00 86.94 208 SER A CA 1
ATOM 1678 C C . SER A 1 208 ? 3.122 2.967 6.589 1.00 86.94 208 SER A C 1
ATOM 1680 O O . SER A 1 208 ? 3.938 3.120 5.685 1.00 86.94 208 SER A O 1
ATOM 1682 N N . ILE A 1 209 ? 2.090 3.802 6.759 1.00 85.94 209 ILE A N 1
ATOM 1683 C CA . ILE A 1 209 ? 1.805 4.939 5.865 1.00 85.94 209 ILE A CA 1
ATOM 1684 C C . ILE A 1 209 ? 2.948 5.966 5.887 1.00 85.94 209 ILE A C 1
ATOM 1686 O O . ILE A 1 209 ? 3.353 6.452 4.831 1.00 85.94 209 ILE A O 1
ATOM 1690 N N . ARG A 1 210 ? 3.521 6.274 7.060 1.00 86.50 210 ARG A N 1
ATOM 1691 C CA . ARG A 1 210 ? 4.690 7.169 7.155 1.00 86.50 210 ARG A CA 1
ATOM 1692 C C . ARG A 1 210 ? 5.889 6.631 6.376 1.00 86.50 210 ARG A C 1
ATOM 1694 O O . ARG A 1 210 ? 6.515 7.379 5.637 1.00 86.50 210 ARG A O 1
ATOM 1701 N N . GLU A 1 211 ? 6.159 5.333 6.468 1.00 80.75 211 GLU A N 1
ATOM 1702 C CA . GLU A 1 211 ? 7.236 4.702 5.696 1.00 80.75 211 GLU A CA 1
ATOM 1703 C C . GLU A 1 211 ? 6.974 4.710 4.179 1.00 80.75 211 GLU A C 1
ATOM 1705 O O . GLU A 1 211 ? 7.914 4.803 3.388 1.00 80.75 211 GLU A O 1
ATOM 1710 N N . LEU A 1 212 ? 5.708 4.632 3.748 1.00 80.81 212 LEU A N 1
ATOM 1711 C CA . LEU A 1 212 ? 5.337 4.790 2.337 1.00 80.81 212 LEU A CA 1
ATOM 1712 C C . LEU A 1 212 ? 5.584 6.209 1.831 1.00 80.81 212 LEU A C 1
ATOM 1714 O O . LEU A 1 212 ? 6.061 6.383 0.709 1.00 80.81 212 LEU A O 1
ATOM 1718 N N . HIS A 1 213 ? 5.258 7.216 2.640 1.00 76.19 213 HIS A N 1
ATOM 1719 C CA . HIS A 1 213 ? 5.416 8.622 2.278 1.00 76.19 213 HIS A CA 1
ATOM 1720 C C . HIS A 1 213 ? 6.876 8.963 1.933 1.00 76.19 213 HIS A C 1
ATOM 1722 O O . HIS A 1 213 ? 7.137 9.663 0.948 1.00 76.19 213 HIS A O 1
ATOM 1728 N N . ASP A 1 214 ? 7.832 8.407 2.681 1.00 74.88 214 ASP A N 1
ATOM 1729 C CA . ASP A 1 214 ? 9.261 8.551 2.386 1.00 74.88 214 ASP A CA 1
ATOM 1730 C C . ASP A 1 214 ? 9.620 7.971 1.006 1.00 74.88 214 ASP A C 1
ATOM 1732 O O . ASP A 1 214 ? 10.395 8.569 0.261 1.00 74.88 214 ASP A O 1
ATOM 1736 N N . MET A 1 215 ? 9.012 6.845 0.607 1.00 77.19 215 MET A N 1
ATOM 1737 C CA . MET A 1 215 ? 9.219 6.269 -0.728 1.00 77.19 215 MET A CA 1
ATOM 1738 C C . MET A 1 215 ? 8.565 7.097 -1.844 1.00 77.19 215 MET A C 1
ATOM 1740 O O . MET A 1 215 ? 9.138 7.210 -2.927 1.00 77.19 215 MET A O 1
ATOM 1744 N N . PHE A 1 216 ? 7.386 7.682 -1.609 1.00 72.31 216 PHE A N 1
ATOM 1745 C CA . PHE A 1 216 ? 6.681 8.498 -2.605 1.00 72.31 216 PHE A CA 1
ATOM 1746 C C . PHE A 1 216 ? 7.347 9.844 -2.870 1.00 72.31 216 PHE A C 1
ATOM 1748 O O . PHE A 1 216 ? 7.341 10.306 -4.010 1.00 72.31 216 PHE A O 1
ATOM 1755 N N . THR A 1 217 ? 7.949 10.451 -1.847 1.00 72.00 217 THR A N 1
ATOM 1756 C CA . THR A 1 217 ? 8.657 11.732 -1.986 1.00 72.00 217 THR A CA 1
ATOM 1757 C C . THR A 1 217 ? 9.809 11.621 -2.992 1.00 72.00 217 THR A C 1
ATOM 1759 O O . THR A 1 217 ? 9.971 12.498 -3.839 1.00 72.00 217 THR A O 1
ATOM 1762 N N . ASP A 1 218 ? 10.541 10.502 -2.976 1.00 64.88 218 ASP A N 1
ATOM 1763 C CA . ASP A 1 218 ? 11.608 10.215 -3.943 1.00 64.88 218 ASP A CA 1
ATOM 1764 C C . ASP A 1 218 ? 11.071 9.990 -5.369 1.00 64.88 218 ASP A C 1
ATOM 1766 O O . ASP A 1 218 ? 11.696 10.399 -6.345 1.00 64.88 218 ASP A O 1
ATOM 1770 N N . MET A 1 219 ? 9.920 9.321 -5.513 1.00 69.19 219 MET A N 1
ATOM 1771 C CA . MET A 1 219 ? 9.360 8.956 -6.824 1.00 69.19 219 MET A CA 1
ATOM 1772 C C . MET A 1 219 ? 8.579 10.097 -7.489 1.00 69.19 219 MET A C 1
ATOM 1774 O O . MET A 1 219 ? 8.520 10.153 -8.716 1.00 69.19 219 MET A O 1
ATOM 1778 N N . ALA A 1 220 ? 8.008 11.029 -6.721 1.00 57.91 220 ALA A N 1
ATOM 1779 C CA . ALA A 1 220 ? 7.317 12.200 -7.266 1.00 57.91 220 ALA A CA 1
ATOM 1780 C C . ALA A 1 220 ? 8.260 13.081 -8.110 1.00 57.91 220 ALA A C 1
ATOM 1782 O O . ALA A 1 220 ? 7.854 13.602 -9.147 1.00 57.91 220 ALA A O 1
ATOM 1783 N N . MET A 1 221 ? 9.547 13.148 -7.744 1.00 55.31 221 MET A N 1
ATOM 1784 C CA . MET A 1 221 ? 10.574 13.844 -8.530 1.00 55.31 221 MET A CA 1
ATOM 1785 C C . MET A 1 221 ? 10.908 13.136 -9.859 1.00 55.31 221 MET A C 1
ATOM 1787 O O . MET A 1 221 ? 11.313 13.796 -10.815 1.00 55.31 221 MET A O 1
ATOM 1791 N N . LEU A 1 222 ? 10.690 11.816 -9.959 1.00 54.31 222 LEU A N 1
ATOM 1792 C CA . LEU A 1 222 ? 10.967 11.026 -11.171 1.00 54.31 222 LEU A CA 1
ATOM 1793 C C . LEU A 1 222 ? 9.921 11.196 -12.272 1.00 54.31 222 LEU A C 1
ATOM 1795 O O . LEU A 1 222 ? 10.228 11.056 -13.457 1.00 54.31 222 LEU A O 1
ATOM 1799 N N . VAL A 1 223 ? 8.665 11.438 -11.891 1.00 54.62 223 VAL A N 1
ATOM 1800 C CA . VAL A 1 223 ? 7.539 11.461 -12.836 1.00 54.62 223 VAL A CA 1
ATOM 1801 C C . VAL A 1 223 ? 7.367 12.851 -13.459 1.00 54.62 223 VAL A C 1
ATOM 1803 O O . VAL A 1 223 ? 7.010 12.952 -14.633 1.00 54.62 223 VAL A O 1
ATOM 1806 N N . GLU A 1 224 ? 7.695 13.927 -12.734 1.00 43.97 224 GLU A N 1
ATOM 1807 C CA . GLU A 1 224 ? 7.551 15.308 -13.223 1.00 43.97 224 GLU A CA 1
ATOM 1808 C C . GLU A 1 224 ? 8.526 15.669 -14.361 1.00 43.97 224 GLU A C 1
ATOM 1810 O O . GLU A 1 224 ? 8.186 16.484 -15.223 1.00 43.97 224 GLU A O 1
ATOM 1815 N N . SER A 1 225 ? 9.693 15.019 -14.449 1.00 45.28 225 SER A N 1
ATOM 1816 C CA . SER A 1 225 ? 10.669 15.269 -15.523 1.00 45.28 225 SER A CA 1
ATOM 1817 C C . SER A 1 225 ? 10.272 14.663 -16.883 1.00 45.28 225 SER A C 1
ATOM 1819 O O . SER A 1 225 ? 10.831 15.045 -17.912 1.00 45.28 225 SER A O 1
ATOM 1821 N N . GLN A 1 226 ? 9.272 13.769 -16.931 1.00 44.41 226 GLN A N 1
ATOM 1822 C CA . GLN A 1 226 ? 8.949 12.972 -18.128 1.00 44.41 226 GLN A CA 1
ATOM 1823 C C . GLN A 1 226 ? 7.630 13.338 -18.832 1.00 44.41 226 GLN A C 1
ATOM 1825 O O . GLN A 1 226 ? 7.387 12.868 -19.944 1.00 44.41 226 GLN A O 1
ATOM 1830 N N . VAL A 1 227 ? 6.790 14.210 -18.261 1.00 42.62 227 VAL A N 1
ATOM 1831 C CA . VAL A 1 227 ? 5.469 14.560 -18.841 1.00 42.62 227 VAL A CA 1
ATOM 1832 C C . VAL A 1 227 ? 5.566 15.552 -20.022 1.00 42.62 227 VAL A C 1
ATOM 1834 O O . VAL A 1 227 ? 4.575 15.824 -20.695 1.00 42.62 227 VAL A O 1
ATOM 1837 N N . ARG A 1 228 ? 6.758 16.077 -20.354 1.00 33.22 228 ARG A N 1
ATOM 1838 C CA . ARG A 1 228 ? 6.937 17.061 -21.447 1.00 33.22 228 ARG A CA 1
ATOM 1839 C C . ARG A 1 228 ? 7.352 16.476 -22.806 1.00 33.22 228 ARG A C 1
ATOM 1841 O O . ARG A 1 228 ? 7.622 17.236 -23.732 1.00 33.22 228 ARG A O 1
ATOM 1848 N N . ALA A 1 229 ? 7.352 15.160 -22.984 1.00 35.53 229 ALA A N 1
ATOM 1849 C CA . ALA A 1 229 ? 7.503 14.572 -24.314 1.00 35.53 229 ALA A CA 1
ATOM 1850 C C . ALA A 1 229 ? 6.193 13.883 -24.722 1.00 35.53 229 ALA A C 1
ATOM 1852 O O . ALA A 1 229 ? 5.898 12.807 -24.199 1.00 35.53 229 ALA A O 1
ATOM 1853 N N . PRO A 1 230 ? 5.388 14.455 -25.639 1.00 37.00 230 PRO A N 1
ATOM 1854 C CA . PRO A 1 230 ? 4.335 13.673 -26.261 1.00 37.00 230 PRO A CA 1
ATOM 1855 C C . PRO A 1 230 ? 5.009 12.518 -27.009 1.00 37.00 230 PRO A C 1
ATOM 1857 O O . PRO A 1 230 ? 5.836 12.730 -27.896 1.00 37.00 230 PRO A O 1
ATOM 1860 N N . GLN A 1 231 ? 4.686 11.289 -26.614 1.00 36.22 231 GLN A N 1
ATOM 1861 C CA . GLN A 1 231 ? 5.000 10.092 -27.388 1.00 36.22 231 GLN A CA 1
ATOM 1862 C C . GLN A 1 231 ? 4.388 10.260 -28.791 1.00 36.22 231 GLN A C 1
ATOM 1864 O O . GLN A 1 231 ? 3.175 10.465 -28.883 1.00 36.22 231 GLN A O 1
ATOM 1869 N N . PRO A 1 232 ? 5.149 10.160 -29.897 1.00 38.97 232 PRO A N 1
ATOM 1870 C CA . PRO A 1 232 ? 4.553 10.057 -31.217 1.00 38.97 232 PRO A CA 1
ATOM 1871 C C . PRO A 1 232 ? 4.088 8.612 -31.420 1.00 38.97 232 PRO A C 1
ATOM 1873 O O . PRO A 1 232 ? 4.740 7.806 -32.079 1.00 38.97 232 PRO A O 1
ATOM 1876 N N . SER A 1 233 ? 2.950 8.267 -30.828 1.00 44.09 233 SER A N 1
ATOM 1877 C CA . SER A 1 233 ? 2.194 7.077 -31.207 1.00 44.09 233 SER A CA 1
ATOM 1878 C C . SER A 1 233 ? 1.196 7.474 -32.295 1.00 44.09 233 SER A C 1
ATOM 1880 O O . SER A 1 233 ? 0.093 7.914 -31.995 1.00 44.09 233 SER A O 1
ATOM 1882 N N . GLY A 1 234 ? 1.599 7.331 -33.563 1.00 31.98 234 GLY A N 1
ATOM 1883 C CA . GLY A 1 234 ? 0.686 7.342 -34.710 1.00 31.98 234 GLY A CA 1
ATOM 1884 C C . GLY A 1 234 ? 1.076 8.294 -35.839 1.00 31.98 234 GLY A C 1
ATOM 1885 O O . GLY A 1 234 ? 0.660 9.447 -35.857 1.00 31.98 234 GLY A O 1
ATOM 1886 N N . LEU A 1 235 ? 1.783 7.784 -36.853 1.00 35.31 235 LEU A N 1
ATOM 1887 C CA . LEU A 1 235 ? 1.541 8.269 -38.211 1.00 35.31 235 LEU A CA 1
ATOM 1888 C C . LEU A 1 235 ? 0.246 7.609 -38.705 1.00 35.31 235 LEU A C 1
ATOM 1890 O O . LEU A 1 235 ? 0.223 6.408 -38.965 1.00 3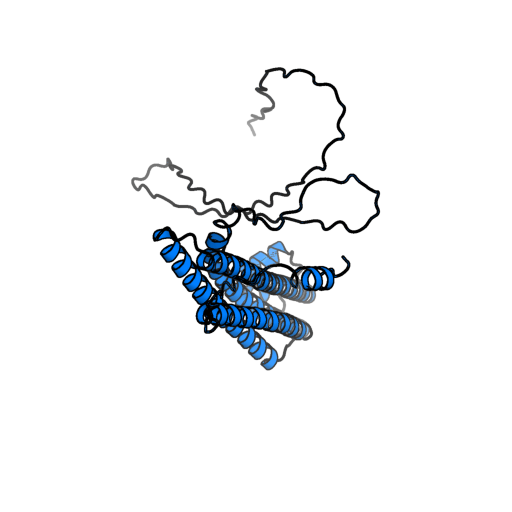5.31 235 LEU A O 1
ATOM 1894 N N . CYS A 1 236 ? -0.819 8.392 -38.853 1.00 30.08 236 CYS A N 1
ATOM 1895 C CA . CYS A 1 236 ? -1.870 8.121 -39.833 1.00 30.08 236 CYS A CA 1
ATOM 1896 C C . CYS A 1 236 ? -1.849 9.259 -40.869 1.00 30.08 236 CYS A C 1
ATOM 1898 O O . CYS A 1 236 ? -1.746 10.421 -40.468 1.00 30.08 236 CYS A O 1
ATOM 1900 N N . PRO A 1 237 ? -1.893 8.952 -42.179 1.00 35.91 237 PRO A N 1
ATOM 1901 C CA . PRO A 1 237 ? -1.919 9.957 -43.240 1.00 35.91 237 PRO A CA 1
ATOM 1902 C C . PRO A 1 237 ? -3.286 10.669 -43.308 1.00 35.91 237 PRO A C 1
ATOM 1904 O O . PRO A 1 237 ? -4.266 10.155 -42.760 1.00 35.91 237 PRO A O 1
ATOM 1907 N N . PRO A 1 238 ? -3.365 11.852 -43.950 1.00 43.12 238 PRO A N 1
ATOM 1908 C CA . PRO A 1 238 ? -4.589 12.639 -44.012 1.00 43.12 238 PRO A CA 1
ATOM 1909 C C . PRO A 1 238 ? -5.578 12.072 -45.046 1.00 43.12 238 PRO A C 1
ATOM 1911 O O . PRO A 1 238 ? -5.194 11.335 -45.949 1.00 43.12 238 PRO A O 1
ATOM 1914 N N . ASP A 1 239 ? -6.835 12.496 -44.898 1.00 32.59 239 ASP A N 1
ATOM 1915 C CA . ASP A 1 239 ? -7.994 12.337 -45.793 1.00 32.59 239 ASP A CA 1
ATOM 1916 C C . ASP A 1 239 ? -8.929 11.136 -45.571 1.00 32.59 239 ASP A C 1
ATOM 1918 O O . ASP A 1 239 ? -8.810 10.073 -46.175 1.00 32.59 239 ASP A O 1
ATOM 1922 N N . SER A 1 240 ? -9.982 11.360 -44.772 1.00 31.34 240 SER A N 1
ATOM 1923 C CA . SER A 1 240 ? -11.385 11.273 -45.235 1.00 31.34 240 SER A CA 1
ATOM 1924 C C . SER A 1 240 ? -12.384 11.677 -44.131 1.00 31.34 240 SER A C 1
ATOM 1926 O O . SER A 1 240 ? -12.206 11.397 -42.950 1.00 31.34 240 SER A O 1
ATOM 1928 N N . GLN A 1 241 ? -13.415 12.415 -44.542 1.00 31.34 241 GLN A N 1
ATOM 1929 C CA . GLN A 1 241 ? -14.439 13.106 -43.740 1.00 31.34 241 GLN A CA 1
ATOM 1930 C C . GLN A 1 241 ? -15.548 12.177 -43.156 1.00 31.34 241 GLN A C 1
ATOM 1932 O O . GLN A 1 241 ? -15.533 10.977 -43.421 1.00 31.34 241 GLN A O 1
ATOM 1937 N N . PRO A 1 242 ? -16.491 12.696 -42.325 1.00 43.72 242 PRO A N 1
ATOM 1938 C CA . PRO A 1 242 ? -17.008 12.013 -41.138 1.00 43.72 242 PRO A CA 1
ATOM 1939 C C . PRO A 1 242 ? -18.318 11.243 -41.360 1.00 43.72 242 PRO A C 1
ATOM 1941 O O . PRO A 1 242 ? -19.115 11.571 -42.235 1.00 43.72 242 PRO A O 1
ATOM 1944 N N . SER A 1 243 ? -18.600 10.286 -40.470 1.00 28.72 243 SER A N 1
ATOM 1945 C CA . SER A 1 243 ? -19.944 9.725 -40.296 1.00 28.72 243 SER A CA 1
ATOM 1946 C C . SER A 1 243 ? -20.278 9.513 -38.812 1.00 28.72 243 SER A C 1
ATOM 1948 O O . SER A 1 243 ? -19.402 9.408 -37.958 1.00 28.72 243 SER A O 1
ATOM 1950 N N . VAL A 1 244 ? -21.571 9.569 -38.522 1.00 35.53 244 VAL A N 1
ATOM 1951 C CA . VAL A 1 244 ? -22.228 9.978 -37.270 1.00 35.53 244 VAL A CA 1
ATOM 1952 C C . VAL A 1 244 ? -22.323 8.852 -36.208 1.00 35.53 244 VAL A C 1
ATOM 1954 O O . VAL A 1 244 ? -22.571 7.711 -36.571 1.00 35.53 244 VAL A O 1
ATOM 1957 N N . ARG A 1 245 ? -22.142 9.237 -34.919 1.00 32.84 245 ARG A N 1
ATOM 1958 C CA . ARG A 1 245 ? -22.559 8.699 -33.572 1.00 32.84 245 ARG A CA 1
ATOM 1959 C C . ARG A 1 245 ? -23.361 7.366 -33.464 1.00 32.84 245 ARG A C 1
ATOM 1961 O O . ARG A 1 245 ? -24.149 7.112 -34.367 1.00 32.84 245 ARG A O 1
ATOM 1968 N N . PRO A 1 246 ? -23.351 6.620 -32.311 1.00 41.78 246 PRO A N 1
ATOM 1969 C CA . PRO A 1 246 ? -23.626 7.171 -30.958 1.00 41.78 246 PRO A CA 1
ATOM 1970 C C . PRO A 1 246 ? -23.003 6.516 -29.681 1.00 41.78 246 PRO A C 1
ATOM 1972 O O . PRO A 1 246 ? -22.617 5.360 -29.666 1.00 41.78 246 PRO A O 1
ATOM 1975 N N . GLN A 1 247 ? -23.007 7.332 -28.608 1.00 33.59 247 GLN A N 1
ATOM 1976 C CA . GLN A 1 247 ? -23.185 7.093 -27.148 1.00 33.59 247 GLN A CA 1
ATOM 1977 C C . GLN A 1 247 ? -22.408 6.037 -26.321 1.00 33.59 247 GLN A C 1
ATOM 1979 O O . GLN A 1 247 ? -22.428 4.850 -26.606 1.00 33.59 247 GLN A O 1
ATOM 1984 N N . GLY A 1 248 ? -21.959 6.517 -25.141 1.00 31.94 248 GLY A N 1
ATOM 1985 C CA . GLY A 1 248 ? -21.576 5.766 -23.927 1.00 31.94 248 GLY A CA 1
ATOM 1986 C C . GLY A 1 248 ? -20.063 5.548 -23.842 1.00 31.94 248 GLY A C 1
ATOM 1987 O O . GLY A 1 248 ? -19.505 4.977 -24.758 1.00 31.94 248 GLY A O 1
ATOM 1988 N N . THR A 1 249 ? -19.298 6.004 -22.851 1.00 27.25 249 THR A N 1
ATOM 1989 C CA . THR A 1 249 ? -19.527 6.287 -21.427 1.00 27.25 249 THR A CA 1
ATOM 1990 C C . THR A 1 249 ? -18.645 7.468 -20.994 1.00 27.25 249 THR A C 1
ATOM 1992 O O . THR A 1 249 ? -17.523 7.618 -21.468 1.00 27.25 249 THR A O 1
ATOM 1995 N N . SER A 1 250 ? -19.148 8.330 -20.110 1.00 29.64 250 SER A N 1
ATOM 1996 C CA . SER A 1 250 ? -18.385 9.452 -19.551 1.00 29.64 250 SER A CA 1
ATOM 1997 C C . SER A 1 250 ? -17.385 8.936 -18.515 1.00 29.64 250 SER A C 1
ATOM 1999 O O . SER A 1 250 ? -17.752 8.766 -17.355 1.00 29.64 250 SER A O 1
ATOM 2001 N N . GLU A 1 251 ? -16.133 8.707 -18.904 1.00 34.38 251 GLU A N 1
ATOM 2002 C CA . GLU A 1 251 ? -15.044 8.598 -17.931 1.00 34.38 251 GLU A CA 1
ATOM 2003 C C . GLU A 1 251 ? -14.695 9.999 -17.426 1.00 34.38 251 GLU A C 1
ATOM 2005 O O . GLU A 1 251 ? -14.158 10.854 -18.130 1.00 34.38 251 GLU A O 1
ATOM 2010 N N . MET A 1 252 ? -15.099 10.249 -16.186 1.00 31.27 252 MET A N 1
ATOM 2011 C CA . MET A 1 252 ? -14.854 11.480 -15.458 1.00 31.27 252 MET A CA 1
ATOM 2012 C C . MET A 1 252 ? -13.465 11.373 -14.826 1.00 31.27 252 MET A C 1
ATOM 2014 O O . MET A 1 252 ? -13.293 10.723 -13.800 1.00 31.27 252 MET A O 1
ATOM 2018 N N . CYS A 1 253 ? -12.458 11.971 -15.458 1.00 27.19 253 CYS A N 1
ATOM 2019 C CA . CYS A 1 253 ? -11.102 11.980 -14.920 1.00 27.19 253 CYS A CA 1
ATOM 2020 C C . CYS A 1 253 ? -11.005 13.062 -13.828 1.00 27.19 253 CYS A C 1
ATOM 2022 O O . CYS A 1 253 ? -10.945 14.254 -14.128 1.00 27.19 253 CYS A O 1
ATOM 2024 N N . ALA A 1 254 ? -11.042 12.658 -12.557 1.00 29.45 254 ALA A N 1
ATOM 2025 C CA . ALA A 1 254 ? -10.788 13.544 -11.425 1.00 29.45 254 ALA A CA 1
ATOM 2026 C C . ALA A 1 254 ? -9.277 13.601 -11.156 1.00 29.45 254 ALA A C 1
ATOM 2028 O O . ALA A 1 254 ? -8.691 12.654 -10.6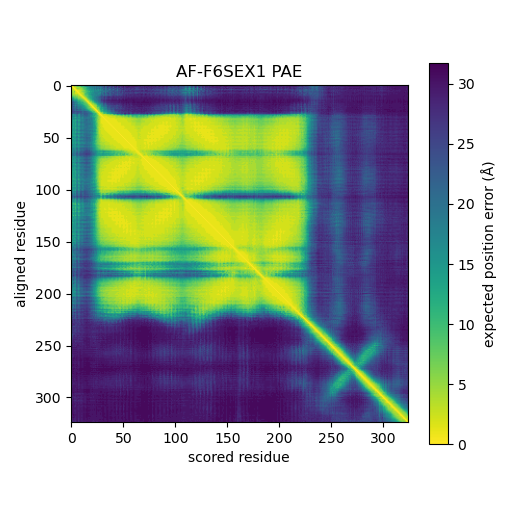39 1.00 29.45 254 ALA A O 1
ATOM 2029 N N . CYS A 1 255 ? -8.630 14.708 -11.514 1.00 27.39 255 CYS A N 1
ATOM 2030 C CA . CYS A 1 255 ? -7.225 14.936 -11.189 1.00 27.39 255 CYS A CA 1
ATOM 2031 C C . CYS A 1 255 ? -7.133 15.521 -9.773 1.00 27.39 255 CYS A C 1
ATOM 2033 O O . CYS A 1 255 ? -7.467 16.688 -9.567 1.00 27.39 255 CYS A O 1
ATOM 2035 N N . VAL A 1 256 ? -6.682 14.737 -8.791 1.00 29.67 256 VAL A N 1
ATOM 2036 C CA . VAL A 1 256 ? -6.309 15.273 -7.473 1.00 29.67 256 VAL A CA 1
ATOM 2037 C C . VAL A 1 256 ? -4.862 15.749 -7.557 1.00 29.67 256 VAL A C 1
ATOM 2039 O O . VAL A 1 256 ? -3.925 14.971 -7.411 1.00 29.67 256 VAL A O 1
ATOM 2042 N N . CYS A 1 257 ? -4.666 17.037 -7.832 1.00 28.70 257 CYS A N 1
ATOM 2043 C CA . CYS A 1 257 ? -3.341 17.648 -7.790 1.00 28.70 257 CYS A CA 1
ATOM 2044 C C . CYS A 1 257 ? -3.004 18.000 -6.334 1.00 28.70 257 CYS A C 1
ATOM 2046 O O . CYS A 1 257 ? -3.502 18.997 -5.808 1.00 28.70 257 CYS A O 1
ATOM 2048 N N . VAL A 1 258 ? -2.163 17.202 -5.673 1.00 32.28 258 VAL A N 1
ATOM 2049 C CA . VAL A 1 258 ? -1.574 17.580 -4.379 1.00 32.28 258 VAL A CA 1
ATOM 2050 C C . VAL A 1 258 ? -0.366 18.472 -4.657 1.00 32.28 258 VAL A C 1
ATOM 2052 O O . VAL A 1 258 ? 0.750 18.001 -4.843 1.00 32.28 258 VAL A O 1
ATOM 2055 N N . CYS A 1 259 ? -0.589 19.782 -4.732 1.00 31.67 259 CYS A N 1
ATOM 2056 C CA . CYS A 1 259 ? 0.496 20.746 -4.899 1.00 31.67 259 CYS A CA 1
ATOM 2057 C C . CYS A 1 259 ? 1.158 21.016 -3.536 1.00 31.67 259 CYS A C 1
ATOM 2059 O O . CYS A 1 259 ? 0.636 21.804 -2.745 1.00 31.67 259 CYS A O 1
ATOM 2061 N N . VAL A 1 260 ? 2.309 20.401 -3.251 1.00 33.28 260 VAL A N 1
ATOM 2062 C CA . VAL A 1 260 ? 3.105 20.716 -2.050 1.00 33.28 260 VAL A CA 1
ATOM 2063 C C . VAL A 1 260 ? 3.988 21.928 -2.347 1.00 33.28 260 VAL A C 1
ATOM 2065 O O . VAL A 1 260 ? 5.118 21.811 -2.809 1.00 33.28 260 VAL A O 1
ATOM 2068 N N . HIS A 1 261 ? 3.458 23.129 -2.120 1.00 34.41 261 HIS A N 1
ATOM 2069 C CA . HIS A 1 261 ? 4.239 24.357 -2.270 1.00 34.41 261 HIS A CA 1
ATOM 2070 C C . HIS A 1 261 ? 5.075 24.597 -1.003 1.00 34.41 261 HIS A C 1
ATOM 2072 O O . HIS A 1 261 ? 4.530 24.919 0.054 1.00 34.41 261 HIS A O 1
ATOM 2078 N N . VAL A 1 262 ? 6.403 24.473 -1.094 1.00 33.44 262 VAL A N 1
ATOM 2079 C CA . VAL A 1 262 ? 7.318 24.855 -0.006 1.00 33.44 262 VAL A CA 1
ATOM 2080 C C . VAL A 1 262 ? 7.470 26.377 -0.015 1.00 33.44 262 VAL A C 1
ATOM 2082 O O . VAL A 1 262 ? 8.299 26.941 -0.725 1.00 33.44 262 VAL A O 1
ATOM 2085 N N . CYS A 1 263 ? 6.630 27.072 0.747 1.00 34.38 263 CYS A N 1
ATOM 2086 C CA . CYS A 1 263 ? 6.742 28.519 0.918 1.00 34.38 263 CYS A CA 1
ATOM 2087 C C . CYS A 1 263 ? 7.704 28.839 2.070 1.00 34.38 263 CYS A C 1
ATOM 2089 O O . CYS A 1 263 ? 7.384 28.606 3.234 1.00 34.38 263 CYS A O 1
ATOM 2091 N N . VAL A 1 264 ? 8.867 29.422 1.764 1.00 30.88 264 VAL A N 1
ATOM 2092 C CA . VAL A 1 264 ? 9.780 29.972 2.779 1.00 30.88 264 VAL A CA 1
ATOM 2093 C C . VAL A 1 264 ? 9.281 31.360 3.183 1.00 30.88 264 VAL A C 1
ATOM 2095 O O . VAL A 1 264 ? 9.439 32.331 2.447 1.00 30.88 264 VAL A O 1
ATOM 2098 N N . CYS A 1 265 ? 8.657 31.471 4.355 1.00 33.25 265 CYS A N 1
ATOM 2099 C CA . CYS A 1 265 ? 8.212 32.754 4.899 1.00 33.25 265 CYS A CA 1
ATOM 2100 C C . CYS A 1 265 ? 9.278 33.333 5.841 1.00 33.25 265 CYS A C 1
ATOM 2102 O O . CYS A 1 265 ? 9.486 32.804 6.930 1.00 33.25 265 CYS A O 1
ATOM 2104 N N . VAL A 1 266 ? 9.908 34.456 5.481 1.00 32.31 266 VAL A N 1
ATOM 2105 C CA . VAL A 1 266 ? 10.758 35.223 6.410 1.00 32.31 266 VAL A CA 1
ATOM 2106 C C . VAL A 1 266 ? 9.887 36.273 7.103 1.00 32.31 266 VAL A C 1
ATOM 2108 O O . VAL A 1 266 ? 9.498 37.263 6.489 1.00 32.31 266 VAL A O 1
ATOM 2111 N N . ARG A 1 267 ? 9.550 36.075 8.384 1.00 38.88 267 ARG A N 1
ATOM 2112 C CA . ARG A 1 267 ? 8.926 37.119 9.217 1.00 38.88 267 ARG A CA 1
ATOM 2113 C C . ARG A 1 267 ? 9.928 37.633 10.245 1.00 38.88 267 ARG A C 1
ATOM 2115 O O . ARG A 1 267 ? 10.466 36.860 11.029 1.00 38.88 267 ARG A O 1
ATOM 2122 N N . ALA A 1 268 ? 10.145 38.947 10.262 1.00 38.72 268 ALA A N 1
ATOM 2123 C CA . ALA A 1 268 ? 10.903 39.620 11.310 1.00 38.72 268 ALA A CA 1
ATOM 2124 C C . ALA A 1 268 ? 9.985 39.896 12.513 1.00 38.72 268 ALA A C 1
ATOM 2126 O O . ALA A 1 268 ? 9.017 40.649 12.406 1.00 38.72 268 ALA A O 1
ATOM 2127 N N . CYS A 1 269 ? 10.275 39.287 13.662 1.00 37.25 269 CYS A N 1
ATOM 2128 C CA . CYS A 1 269 ? 9.574 39.576 14.910 1.00 37.25 269 CYS A CA 1
ATOM 2129 C C . CYS A 1 269 ? 10.161 40.842 15.552 1.00 37.25 269 CYS A C 1
ATOM 2131 O O . CYS A 1 269 ? 11.306 40.833 15.997 1.00 37.25 269 CYS A O 1
ATOM 2133 N N . VAL A 1 270 ? 9.381 41.922 15.653 1.00 46.12 270 VAL A N 1
ATOM 2134 C CA . VAL A 1 270 ? 9.744 43.083 16.482 1.00 46.12 270 VAL A CA 1
ATOM 2135 C C . VAL A 1 270 ? 9.175 42.871 17.881 1.00 46.12 270 VAL A C 1
ATOM 2137 O O . VAL A 1 270 ? 8.027 43.212 18.144 1.00 46.12 270 VAL A O 1
ATOM 2140 N N . ARG A 1 271 ? 9.970 42.302 18.791 1.00 40.12 271 ARG A N 1
ATOM 2141 C CA . ARG A 1 271 ? 9.799 42.483 20.242 1.00 40.12 271 ARG A CA 1
ATOM 2142 C C . ARG A 1 271 ? 11.168 42.391 20.909 1.00 40.12 271 ARG A C 1
ATOM 2144 O O . ARG A 1 271 ? 11.905 41.431 20.715 1.00 40.12 271 ARG A O 1
ATOM 2151 N N . ALA A 1 272 ? 11.516 43.462 21.614 1.00 49.41 272 ALA A N 1
ATOM 2152 C CA . ALA A 1 272 ? 12.835 43.744 22.157 1.00 49.41 272 ALA A CA 1
ATOM 2153 C C . ALA A 1 272 ? 13.319 42.652 23.120 1.00 49.41 272 ALA A C 1
ATOM 2155 O O . ALA A 1 272 ? 12.877 42.606 24.259 1.00 49.41 272 ALA A O 1
ATOM 2156 N N . CYS A 1 273 ? 14.237 41.809 22.650 1.00 36.00 273 CYS A N 1
ATOM 2157 C CA . CYS A 1 273 ? 15.246 41.067 23.409 1.00 36.00 273 CYS A CA 1
ATOM 2158 C C . CYS A 1 273 ? 16.310 40.608 22.396 1.00 36.00 273 CYS A C 1
ATOM 2160 O O . CYS A 1 273 ? 15.976 40.055 21.352 1.00 36.00 273 CYS A O 1
ATOM 2162 N N . VAL A 1 274 ? 17.589 40.878 22.669 1.00 39.09 274 VAL A N 1
ATOM 2163 C CA . VAL A 1 274 ? 18.738 40.661 21.768 1.00 39.09 274 VAL A CA 1
ATOM 2164 C C . VAL A 1 274 ? 19.040 39.165 21.596 1.00 39.09 274 VAL A C 1
ATOM 2166 O O . VAL A 1 274 ? 20.005 38.658 22.155 1.00 39.09 274 VAL A O 1
ATOM 2169 N N . ARG A 1 275 ? 18.211 38.447 20.831 1.00 39.59 275 ARG A N 1
ATOM 2170 C CA . ARG A 1 275 ? 18.549 37.192 20.139 1.00 39.59 275 ARG A CA 1
ATOM 2171 C C . ARG A 1 275 ? 17.675 37.084 18.889 1.00 39.59 275 ARG A C 1
ATOM 2173 O O . ARG A 1 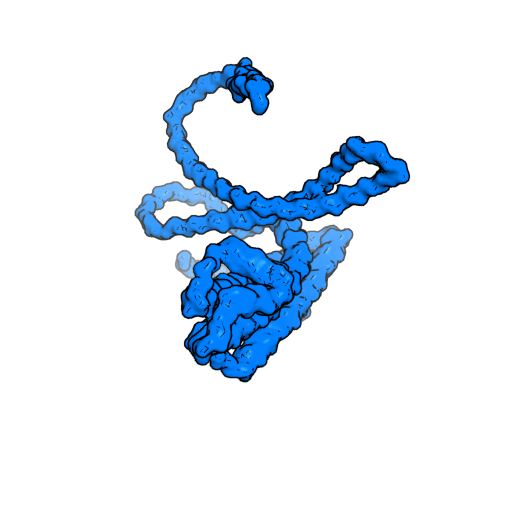275 ? 16.469 36.891 18.984 1.00 39.59 275 ARG A O 1
ATOM 2180 N N . VAL A 1 276 ? 18.287 37.232 17.715 1.00 37.50 276 VAL A N 1
ATOM 2181 C CA . VAL A 1 276 ? 17.634 36.938 16.434 1.00 37.50 276 VAL A CA 1
ATOM 2182 C C . VAL A 1 276 ? 17.469 35.421 16.353 1.00 37.50 276 VAL A C 1
ATOM 2184 O O . VAL A 1 276 ? 18.422 34.705 16.063 1.00 37.50 276 VAL A O 1
ATOM 2187 N N . CYS A 1 277 ? 16.276 34.924 16.661 1.00 34.69 277 CYS A N 1
ATOM 2188 C CA . CYS A 1 277 ? 15.900 33.544 16.382 1.00 34.69 277 CYS A CA 1
ATOM 2189 C C . CYS A 1 277 ? 15.312 33.501 14.966 1.00 34.69 277 CYS A C 1
ATOM 2191 O O . CYS A 1 277 ? 14.252 34.077 14.722 1.00 34.69 277 CYS A O 1
ATOM 2193 N N . VAL A 1 278 ? 16.000 32.849 14.027 1.00 37.81 278 VAL A N 1
ATOM 2194 C CA . VAL A 1 278 ? 15.430 32.523 12.714 1.00 37.81 278 VAL A CA 1
ATOM 2195 C C . VAL A 1 278 ? 14.611 31.249 12.889 1.00 37.81 278 VAL A C 1
ATOM 2197 O O . VAL A 1 278 ? 15.166 30.160 13.008 1.00 37.81 278 VAL A O 1
ATOM 2200 N N . CYS A 1 279 ? 13.291 31.383 12.955 1.00 35.66 279 CYS A N 1
ATOM 2201 C CA . CYS A 1 279 ? 12.383 30.241 12.963 1.00 35.66 279 CYS A CA 1
ATOM 2202 C C . CYS A 1 279 ? 12.050 29.885 11.508 1.00 35.66 279 CYS A C 1
ATOM 2204 O O . CYS A 1 279 ? 11.415 30.680 10.816 1.00 35.66 279 CYS A O 1
ATOM 2206 N N . VAL A 1 280 ? 12.476 28.712 11.036 1.00 37.88 280 VAL A N 1
ATOM 2207 C CA . VAL A 1 280 ? 12.021 28.153 9.755 1.00 37.88 280 VAL A CA 1
ATOM 2208 C C . VAL A 1 280 ? 10.757 27.349 10.041 1.00 37.88 280 VAL A C 1
ATOM 2210 O O . VAL A 1 280 ? 10.824 26.271 10.622 1.00 37.88 280 VAL A O 1
ATOM 2213 N N . CYS A 1 281 ? 9.598 27.890 9.678 1.00 35.78 281 CYS A N 1
ATOM 2214 C CA . CYS A 1 281 ? 8.331 27.169 9.766 1.00 35.78 281 CYS A CA 1
ATOM 2215 C C . CYS A 1 281 ? 8.050 26.518 8.407 1.00 35.78 281 CYS A C 1
ATOM 2217 O O . CYS A 1 281 ? 7.892 27.231 7.416 1.00 35.78 281 CYS A O 1
ATOM 2219 N N . VAL A 1 282 ? 7.977 25.187 8.353 1.00 35.25 282 VAL A N 1
ATOM 2220 C CA . VAL A 1 282 ? 7.473 24.458 7.180 1.00 35.25 282 VAL A CA 1
ATOM 2221 C C . VAL A 1 282 ? 5.968 24.295 7.368 1.00 35.25 282 VAL A C 1
ATOM 2223 O O . VAL A 1 282 ? 5.527 23.520 8.211 1.00 35.25 282 VAL A O 1
ATOM 2226 N N . CYS A 1 283 ? 5.173 25.063 6.630 1.00 33.53 283 CYS A N 1
ATOM 2227 C CA . CYS A 1 283 ? 3.719 24.918 6.632 1.00 33.53 283 CYS A CA 1
ATOM 2228 C C . CYS A 1 283 ? 3.315 24.032 5.448 1.00 33.53 283 CYS A C 1
ATOM 2230 O O . CYS A 1 283 ? 3.528 24.421 4.301 1.00 33.53 283 CYS A O 1
ATOM 2232 N N . VAL A 1 284 ? 2.715 22.869 5.710 1.00 33.41 284 VAL A N 1
ATOM 2233 C CA . VAL A 1 284 ? 2.080 22.044 4.671 1.00 33.41 284 VAL A CA 1
ATOM 2234 C C . VAL A 1 284 ? 0.641 22.529 4.511 1.00 33.41 284 VAL A C 1
ATOM 2236 O O . VAL A 1 284 ? -0.199 22.312 5.379 1.00 33.41 284 VAL A O 1
ATOM 2239 N N . CYS A 1 285 ? 0.354 23.235 3.421 1.00 32.50 285 CYS A N 1
ATOM 2240 C CA . CYS A 1 285 ? -1.001 23.667 3.087 1.00 32.50 285 CYS A CA 1
ATOM 2241 C C . CYS A 1 285 ? -1.606 22.684 2.079 1.00 32.50 285 CYS A C 1
ATOM 2243 O O . CYS A 1 285 ? -1.243 22.719 0.906 1.00 32.50 285 CYS A O 1
ATOM 2245 N N . VAL A 1 286 ? -2.555 21.845 2.499 1.00 29.58 286 VAL A N 1
ATOM 2246 C CA . VAL A 1 286 ? -3.347 21.019 1.574 1.00 29.58 286 VAL A CA 1
ATOM 2247 C C . VAL A 1 286 ? -4.505 21.871 1.052 1.00 29.58 286 VAL A C 1
ATOM 2249 O O . VAL A 1 286 ? -5.505 22.069 1.736 1.00 29.58 286 VAL A O 1
ATOM 2252 N N . ARG A 1 287 ? -4.370 22.433 -0.154 1.00 31.91 287 ARG A N 1
ATOM 2253 C CA . ARG A 1 287 ? -5.505 23.020 -0.882 1.00 31.91 287 ARG A CA 1
ATOM 2254 C C . ARG A 1 287 ? -6.011 22.015 -1.909 1.00 31.91 287 ARG A C 1
ATOM 2256 O O . ARG A 1 287 ? -5.296 21.677 -2.844 1.00 31.91 287 ARG A O 1
ATOM 2263 N N . VAL A 1 288 ? -7.262 21.589 -1.754 1.00 29.22 288 VAL A N 1
ATOM 2264 C CA . VAL A 1 288 ? -7.996 20.837 -2.778 1.00 29.22 288 VAL A CA 1
ATOM 2265 C C . VAL A 1 288 ? -8.466 21.836 -3.836 1.00 29.22 288 VAL A C 1
ATOM 2267 O O . VAL A 1 288 ? -9.427 22.574 -3.624 1.00 29.22 288 VAL A O 1
ATOM 2270 N N . CYS A 1 289 ? -7.761 21.910 -4.963 1.00 27.08 289 CYS A N 1
ATOM 2271 C CA . CYS A 1 289 ? -8.214 22.676 -6.120 1.00 27.08 289 CYS A CA 1
ATOM 2272 C C . CYS A 1 289 ? -9.087 21.777 -7.002 1.00 27.08 289 CYS A C 1
ATOM 2274 O O . CYS A 1 289 ? -8.581 20.866 -7.651 1.00 27.08 289 CYS A O 1
ATOM 2276 N N . VAL A 1 290 ? -10.394 22.040 -7.051 1.00 27.88 290 VAL A N 1
ATOM 2277 C CA . VAL A 1 290 ? -11.294 21.422 -8.035 1.00 27.88 290 VAL A CA 1
ATOM 2278 C C . VAL A 1 290 ? -11.239 22.261 -9.309 1.00 27.88 290 VAL A C 1
ATOM 2280 O O . VAL A 1 290 ? -11.901 23.293 -9.417 1.00 27.88 290 VAL A O 1
ATOM 2283 N N . CYS A 1 291 ? -10.431 21.842 -10.279 1.00 27.67 291 CYS A N 1
ATOM 2284 C CA . CYS A 1 291 ? -10.461 22.427 -11.616 1.00 27.67 291 CYS A CA 1
ATOM 2285 C C . CYS A 1 291 ? -11.645 21.832 -12.384 1.00 27.67 291 CYS A C 1
ATOM 2287 O O . CYS A 1 291 ? -11.573 20.711 -12.882 1.00 27.67 291 CYS A O 1
ATOM 2289 N N . THR A 1 292 ? -12.744 22.577 -12.493 1.00 34.66 292 THR A N 1
ATOM 2290 C CA . THR A 1 292 ? -13.797 22.251 -13.458 1.00 34.66 292 THR A CA 1
ATOM 2291 C C . THR A 1 292 ? -13.327 22.704 -14.839 1.00 34.66 292 THR A C 1
ATOM 2293 O O . THR A 1 292 ? -13.291 23.895 -15.141 1.00 34.66 292 THR A O 1
ATOM 2296 N N . LEU A 1 293 ? -12.925 21.760 -15.697 1.00 35.78 293 LEU A N 1
ATOM 2297 C CA . LEU A 1 293 ? -12.804 22.039 -17.128 1.00 35.78 293 LEU A CA 1
ATOM 2298 C C . LEU A 1 293 ? -14.223 22.256 -17.667 1.00 35.78 293 LEU A C 1
ATOM 2300 O O . LEU A 1 293 ? -14.950 21.311 -17.966 1.00 35.78 293 LEU A O 1
ATOM 2304 N N . GLY A 1 294 ? -14.637 23.521 -17.723 1.00 35.59 294 GLY A N 1
ATOM 2305 C CA . GLY A 1 294 ? -15.877 23.923 -18.368 1.00 35.59 294 GLY A CA 1
ATOM 2306 C C . GLY A 1 294 ? -15.827 23.550 -19.846 1.00 35.59 294 GLY A C 1
ATOM 2307 O O . GLY A 1 294 ? -14.975 24.036 -20.589 1.00 35.59 294 GLY A O 1
ATOM 2308 N N . ALA A 1 295 ? -16.739 22.673 -20.262 1.00 36.72 295 ALA A N 1
ATOM 2309 C CA . ALA A 1 295 ? -17.001 22.399 -21.665 1.00 36.72 295 ALA A CA 1
ATOM 2310 C C . ALA A 1 295 ? -17.296 23.719 -22.398 1.00 36.72 295 ALA A C 1
ATOM 2312 O O . ALA A 1 295 ? -18.065 24.551 -21.913 1.00 36.72 295 ALA A O 1
ATOM 2313 N N . GLY A 1 296 ? -16.642 23.907 -23.544 1.00 37.72 296 GLY A N 1
ATOM 2314 C CA . GLY A 1 296 ? -16.692 25.133 -24.330 1.00 37.72 296 GLY A CA 1
ATOM 2315 C C . GLY A 1 296 ? -18.113 25.608 -24.637 1.00 37.72 296 GLY A C 1
ATOM 2316 O O . GLY A 1 296 ? -18.996 24.824 -24.987 1.00 37.72 296 GLY A O 1
ATOM 2317 N N . ALA A 1 297 ? -18.306 26.921 -24.532 1.00 43.28 297 ALA A N 1
ATOM 2318 C CA . ALA A 1 297 ? -19.470 27.603 -25.078 1.00 43.28 297 ALA A CA 1
ATOM 2319 C C . ALA A 1 297 ? -19.511 27.443 -26.617 1.00 43.28 297 ALA A C 1
ATOM 2321 O O . ALA A 1 297 ? -18.455 27.403 -27.256 1.00 43.28 297 ALA A O 1
ATOM 2322 N N . PRO A 1 298 ? -20.704 27.354 -27.233 1.00 44.81 298 PRO A N 1
ATOM 2323 C CA . PRO A 1 298 ? -20.841 27.207 -28.679 1.00 44.81 298 PRO A CA 1
ATOM 2324 C C . PRO A 1 298 ? -20.337 28.454 -29.433 1.00 44.81 298 PRO A C 1
ATOM 2326 O O . PRO A 1 298 ? -20.466 29.574 -28.930 1.00 44.81 298 PRO A O 1
ATOM 2329 N N . PRO A 1 299 ? -19.791 28.300 -30.655 1.00 47.19 299 PRO A N 1
ATOM 2330 C CA . PRO A 1 299 ? -19.266 29.415 -31.423 1.00 47.19 299 PRO A CA 1
ATOM 2331 C C . PRO A 1 299 ? -20.436 30.149 -32.077 1.00 47.19 299 PRO A C 1
ATOM 2333 O O . PRO A 1 299 ? -21.016 29.635 -33.026 1.00 47.19 299 PRO A O 1
ATOM 2336 N N . ASN A 1 300 ? -20.828 31.300 -31.526 1.00 49.88 300 ASN A N 1
ATOM 2337 C CA . ASN A 1 300 ? -21.402 32.454 -32.237 1.00 49.88 300 ASN A CA 1
ATOM 2338 C C . ASN A 1 300 ? -21.907 33.491 -31.221 1.00 49.88 300 ASN A C 1
ATOM 2340 O O . ASN A 1 300 ? -23.073 33.486 -30.833 1.00 49.88 300 ASN A O 1
ATOM 2344 N N . ALA A 1 301 ? -21.034 34.414 -30.823 1.00 42.28 301 ALA A N 1
ATOM 2345 C CA . ALA A 1 301 ? -21.431 35.703 -30.263 1.00 42.28 301 ALA A CA 1
ATOM 2346 C C . ALA A 1 301 ? -20.427 36.773 -30.741 1.00 42.28 301 ALA A C 1
ATOM 2348 O O . ALA A 1 301 ? -19.221 36.515 -30.703 1.00 42.28 301 ALA A O 1
ATOM 2349 N N . PRO A 1 302 ? -20.881 37.934 -31.248 1.00 41.31 302 PRO A N 1
ATOM 2350 C CA . PRO A 1 302 ? -19.999 38.938 -31.835 1.00 41.31 302 PRO A CA 1
ATOM 2351 C C . PRO A 1 302 ? -19.198 39.692 -30.764 1.00 41.31 302 PRO A C 1
ATOM 2353 O O . PRO A 1 302 ? -19.709 40.039 -29.700 1.00 41.31 302 PRO A O 1
ATOM 2356 N N . ALA A 1 303 ? -17.927 39.944 -31.075 1.00 41.81 303 ALA A N 1
ATOM 2357 C CA . ALA A 1 303 ? -16.964 40.618 -30.214 1.00 41.81 303 ALA A CA 1
ATOM 2358 C C . ALA A 1 303 ? -17.348 42.083 -29.936 1.00 41.81 303 ALA A C 1
ATOM 2360 O O . ALA A 1 303 ? -17.646 42.839 -30.859 1.00 41.81 303 ALA A O 1
ATOM 2361 N N . SER A 1 304 ? -17.271 42.487 -28.667 1.00 41.44 304 SER A N 1
ATOM 2362 C CA . SER A 1 304 ? -17.263 43.891 -28.227 1.00 41.44 304 SER A CA 1
ATOM 2363 C C . SER A 1 304 ? -15.907 44.193 -27.562 1.00 41.44 304 SER A C 1
ATOM 2365 O O . SER A 1 304 ? -15.353 43.291 -26.930 1.00 41.44 304 SER A O 1
ATOM 2367 N N . PRO A 1 305 ? -15.335 45.401 -27.728 1.00 49.72 305 PRO A N 1
ATOM 2368 C CA . PRO A 1 305 ? -13.947 45.694 -27.356 1.00 49.72 305 PRO A CA 1
ATOM 2369 C C . PRO A 1 305 ? -13.750 45.875 -25.837 1.00 49.72 305 PRO A C 1
ATOM 2371 O O . PRO A 1 305 ? -14.720 46.133 -25.124 1.00 49.72 305 PRO A O 1
ATOM 2374 N N . PRO A 1 306 ? -12.506 45.743 -25.329 1.00 44.03 306 PRO A N 1
ATOM 2375 C CA . PRO A 1 306 ? -12.230 45.764 -23.896 1.00 44.03 306 PRO A CA 1
ATOM 2376 C C . PRO A 1 306 ? -12.200 47.194 -23.343 1.00 44.03 306 PRO A C 1
ATOM 2378 O O . PRO A 1 306 ? -11.446 48.037 -23.828 1.00 44.03 306 PRO A O 1
ATOM 2381 N N . ASP A 1 307 ? -12.987 47.434 -22.294 1.00 35.78 307 ASP A N 1
ATOM 2382 C CA . ASP A 1 307 ? -12.974 48.676 -21.523 1.00 35.78 307 ASP A CA 1
ATOM 2383 C C . ASP A 1 307 ? -11.976 48.556 -20.357 1.00 35.78 307 ASP A C 1
ATOM 2385 O O . ASP A 1 307 ? -12.014 47.614 -19.560 1.00 35.78 307 ASP A O 1
ATOM 2389 N N . LEU A 1 308 ? -11.035 49.496 -20.297 1.00 39.75 308 LEU A N 1
ATOM 2390 C CA . LEU A 1 308 ? -9.971 49.596 -19.299 1.00 39.75 308 LEU A CA 1
ATOM 2391 C C . LEU A 1 308 ? -10.464 50.428 -18.112 1.00 39.75 308 LEU A C 1
ATOM 2393 O O . LEU A 1 308 ? -10.377 51.650 -18.167 1.00 39.75 308 LEU A O 1
ATOM 2397 N N . THR A 1 309 ? -10.888 49.808 -17.008 1.00 37.94 309 THR A N 1
ATOM 2398 C CA . THR A 1 309 ? -10.927 50.487 -15.695 1.00 37.94 309 THR A CA 1
ATOM 2399 C C . THR A 1 309 ? -10.738 49.506 -14.522 1.00 37.94 309 THR A C 1
ATOM 2401 O O . THR A 1 309 ? -11.308 48.415 -14.537 1.00 37.94 309 THR A O 1
ATOM 2404 N N . PRO A 1 310 ? -9.932 49.849 -13.493 1.00 40.38 310 PRO A N 1
ATOM 2405 C CA . PRO A 1 310 ? -9.724 49.014 -12.309 1.00 40.38 310 PRO A CA 1
ATOM 2406 C C . PRO A 1 310 ? -10.712 49.382 -11.184 1.00 40.38 310 PRO A C 1
ATOM 2408 O O . PRO A 1 310 ? -10.995 50.569 -11.002 1.00 40.38 310 PRO A O 1
ATOM 2411 N N . PRO A 1 311 ? -11.183 48.437 -10.350 1.00 44.78 311 PRO A N 1
ATOM 2412 C CA . PRO A 1 311 ? -11.960 48.797 -9.173 1.00 44.78 311 PRO A CA 1
ATOM 2413 C C . PRO A 1 311 ? -11.049 48.961 -7.947 1.00 44.78 311 PRO A C 1
ATOM 2415 O O . PRO A 1 311 ? -10.492 47.998 -7.421 1.00 44.78 311 PRO A O 1
ATOM 2418 N N . PHE A 1 312 ? -10.938 50.199 -7.465 1.00 32.59 312 PHE A N 1
ATOM 2419 C CA . PHE A 1 312 ? -10.618 50.504 -6.071 1.00 32.59 312 PHE A CA 1
ATOM 2420 C C . PHE A 1 312 ? -11.924 50.710 -5.285 1.00 32.59 312 PHE A C 1
ATOM 2422 O O . PHE A 1 312 ? -12.825 51.392 -5.759 1.00 32.59 312 PHE A O 1
ATOM 2429 N N . LEU A 1 313 ? -11.921 50.198 -4.046 1.00 34.09 313 LEU A N 1
ATOM 2430 C CA . LEU A 1 313 ? -12.710 50.607 -2.869 1.00 34.09 313 LEU A CA 1
ATOM 2431 C C . LEU A 1 313 ? -14.234 50.396 -2.899 1.00 34.09 313 LEU A C 1
ATOM 2433 O O . LEU A 1 313 ? -14.967 51.112 -3.566 1.00 34.09 313 LEU A O 1
ATOM 2437 N N . SER A 1 314 ? -14.747 49.562 -1.987 1.00 32.62 314 SER A N 1
ATOM 2438 C CA . SER A 1 314 ? -15.222 50.003 -0.656 1.00 32.62 314 SER A CA 1
ATOM 2439 C C . SER A 1 314 ? -16.177 48.979 -0.021 1.00 32.62 314 SER A C 1
ATOM 2441 O O . SER A 1 314 ? -17.140 48.559 -0.644 1.00 32.62 314 SER A O 1
ATOM 2443 N N . HIS A 1 315 ? -15.893 48.572 1.222 1.00 34.09 315 HIS A N 1
ATOM 2444 C CA . HIS A 1 315 ? -16.866 48.488 2.324 1.00 34.09 315 HIS A CA 1
ATOM 2445 C C . HIS A 1 315 ? -16.177 47.958 3.593 1.00 34.09 315 HIS A C 1
ATOM 2447 O O . HIS A 1 315 ? -16.153 46.766 3.878 1.00 34.09 315 HIS A O 1
ATOM 2453 N N . THR A 1 316 ? -15.634 48.881 4.383 1.00 35.94 316 THR A N 1
ATOM 2454 C CA . THR A 1 316 ? -15.431 48.704 5.826 1.00 35.94 316 THR A CA 1
ATOM 2455 C C . THR A 1 316 ? -16.358 49.688 6.523 1.00 35.94 316 THR A C 1
ATOM 2457 O O . THR A 1 316 ? -16.188 50.898 6.382 1.00 35.94 316 THR A O 1
ATOM 2460 N N . LEU A 1 317 ? -17.363 49.169 7.229 1.00 36.50 317 LEU A N 1
ATOM 2461 C CA . LEU A 1 317 ? -18.133 49.932 8.210 1.00 36.50 317 LEU A CA 1
ATOM 2462 C C . LEU A 1 317 ? -17.359 49.983 9.541 1.00 36.50 317 LEU A C 1
ATOM 2464 O O . LEU A 1 317 ? -16.693 49.002 9.879 1.00 36.50 317 LEU A O 1
ATOM 2468 N N . PRO A 1 318 ? -17.447 51.091 10.296 1.00 45.53 318 PRO A N 1
ATOM 2469 C CA . PRO A 1 318 ? -16.783 51.255 11.580 1.00 45.53 318 PRO A CA 1
ATOM 2470 C C . PRO A 1 318 ? -17.702 50.831 12.732 1.00 45.53 318 PRO A C 1
ATOM 2472 O O . PRO A 1 318 ? -18.892 51.137 12.725 1.00 45.53 318 PRO A O 1
ATOM 2475 N N . LEU A 1 319 ? -17.137 50.203 13.761 1.00 37.31 319 LEU A N 1
ATOM 2476 C CA . LEU A 1 319 ? -17.712 50.191 15.106 1.00 37.31 319 LEU A CA 1
ATOM 2477 C C . LEU A 1 319 ? -16.577 50.461 16.093 1.00 37.31 319 LEU A C 1
ATOM 2479 O O . LEU A 1 319 ? -15.935 49.550 16.606 1.00 37.31 319 LEU A O 1
ATOM 2483 N N . ASP A 1 320 ? -16.329 51.751 16.294 1.00 41.34 320 ASP A N 1
ATOM 2484 C CA . ASP A 1 320 ? -15.748 52.276 17.520 1.00 41.34 320 ASP A CA 1
ATOM 2485 C C . ASP A 1 320 ? -16.924 52.732 18.395 1.00 41.34 320 ASP A C 1
ATOM 2487 O O . ASP A 1 320 ? -17.860 53.377 17.912 1.00 41.34 320 ASP A O 1
ATOM 2491 N N . GLY A 1 321 ? -16.919 52.322 19.656 1.00 40.19 321 GLY A N 1
ATOM 2492 C CA . GLY A 1 321 ? -18.061 52.430 20.557 1.00 40.19 321 GLY A CA 1
ATOM 2493 C C . GLY A 1 321 ? -17.671 52.015 21.965 1.00 40.19 321 GLY A C 1
ATOM 2494 O O . GLY A 1 321 ? -18.070 50.963 22.454 1.00 40.19 321 GLY A O 1
ATOM 2495 N N . ALA A 1 322 ? -16.831 52.845 22.573 1.00 47.78 322 ALA A N 1
ATOM 2496 C CA . ALA A 1 322 ? -16.426 52.786 23.964 1.00 47.78 322 ALA A CA 1
ATOM 2497 C C . ALA A 1 322 ? -17.606 52.891 24.959 1.00 47.78 322 ALA A C 1
ATOM 2499 O O . ALA A 1 322 ? -18.640 53.487 24.664 1.00 47.78 322 ALA A O 1
ATOM 2500 N N . LEU A 1 323 ? -17.320 52.431 26.186 1.00 46.09 323 LEU A N 1
ATOM 2501 C CA . LEU A 1 323 ? -17.954 52.753 27.476 1.00 46.09 323 LEU A CA 1
ATOM 2502 C C . LEU A 1 323 ? -19.287 52.066 27.833 1.00 46.09 323 LEU A C 1
ATOM 2504 O O . LEU A 1 323 ? -20.371 52.614 27.639 1.00 46.09 323 LEU A O 1
ATOM 2508 N N . ARG A 1 324 ? -19.177 50.982 28.609 1.00 43.22 324 ARG A N 1
ATOM 2509 C CA . ARG A 1 324 ? -19.328 51.058 30.076 1.00 43.22 324 ARG A CA 1
ATOM 2510 C C . ARG A 1 324 ? -18.554 49.953 30.779 1.00 43.22 324 ARG A C 1
ATOM 2512 O O . ARG A 1 324 ? -18.475 48.851 30.203 1.00 43.22 324 ARG A O 1
#

Sequence (324 aa):
MKDRTQELRTAKDSDDDDEVTVTVDRERFMDEFFEQVEEIRGFIDKISENVEEVKRKHSAILAAPNPDEKTKEELEELMSDIKKTANKVRSKLKSIEQSIEQEEGLNRSSADLRIRKTQHSTLSRKFVEVMSEYNATQSDYRERCKGRIQRQLEITGRTTTSEELENMLESGNPAIFASGIIMDSNITKQALSEIETRHSEIIKLENSIRELHDMFTDMAMLVESQVRAPQPSGLCPPDSQPSVRPQGTSEMCACVCVCVHVCVCVRACVRACVRVCVCVCVCVCVRVCVCTLGAGAPPNAPASPPDLTPPFLSHTLPLDGALR

Mean predicted aligned error: 18.21 Å

Organism: Monodelphis domestica (NCBI:txid13616)

Secondary structure (DSSP, 8-state):
----HHHHHHTGGGS-----------S-SSHHHHHHHHHHHHHHHHHHHHHHHHHHHHHHHHHSSS--HHHHHHHHHHHHHHHHHHHHHHHHHHHHHHHHHHHHHTT---HHHHHHHHHHHHHHHHHHHHHHHHHHHHHHHHHHHHHHHHHHHHHTT----HHHHHHHHHT--THHHHTT--TTSHHHHHHHHHHHHHHHHHHHHHHHHHHHHHHHHHHHHHHHTTTTS------------------------------------------SSS-------------------PPPPPS-----PPP-----------------

Solvent-accessible surface area (backbone atoms only — not comparable to full-atom values): 20910 Å² total; per-residue (Å²): 135,83,88,57,70,68,63,58,54,70,61,54,83,75,57,89,80,80,80,76,78,75,80,70,72,79,82,65,81,59,48,72,58,51,50,54,50,53,52,43,49,53,44,47,52,50,39,48,54,43,45,55,51,45,55,51,43,54,52,56,45,70,73,36,84,78,51,60,66,65,59,52,52,55,40,52,49,44,54,51,50,41,52,56,42,50,51,52,43,52,54,52,52,51,52,53,49,53,53,50,56,57,43,52,77,68,70,55,92,45,72,66,55,53,50,52,52,52,50,52,56,52,53,53,50,54,44,52,51,50,52,48,53,42,50,50,54,52,52,56,50,45,53,53,37,51,53,49,38,50,52,34,37,44,74,58,70,43,87,69,54,77,67,60,48,49,54,52,62,73,63,73,46,77,63,65,73,56,56,95,53,74,80,83,42,75,65,40,52,50,33,49,54,36,34,53,54,41,51,53,51,43,54,56,47,53,52,52,52,55,59,46,50,63,56,47,62,65,47,56,64,63,55,69,78,57,75,82,62,83,76,89,83,72,94,74,84,87,89,84,87,90,86,83,86,86,87,87,76,90,83,79,83,81,73,82,63,81,64,82,64,87,62,86,68,88,78,86,82,92,68,98,62,102,65,92,77,86,72,85,64,87,63,87,64,89,62,89,64,81,80,78,83,74,77,78,80,81,95,80,76,87,88,75,84,90,83,91,78,84,91,76,86,89,90,82,84,86,86,85,81,82,88,132